Protein AF-A0A7V8JWF7-F1 (afdb_monomer)

Foldseek 3Di:
DVVLVVVVVVCVVVVHDQVWDKFAPVNCCVQQVQFFPVCGTDIDRPPDDDDDCVPVVVVVVVVCVVVPDDDDPQFDFPDWDDPQQWIWTWGQHPVGIDIDIDSADEQPVFLPSQVVCVVLVLHAPKDKFKWKKWKWDADPDRFPDWDADVVGAKTWDQDPSRMIIMIGDGWDDPDPFATARDPVGVVSRLVVCCNGRVVCVPIDGPDMGIGIGIAHPVQAAQFAADPRDPNYTYTYHNNPCCVVCVVVSVVQVVCCNPVVGDPDDCVVNHSCVRPPPPPPDDPDPDDDDDDD

Structure (mmCIF, N/CA/C/O backbone):
data_AF-A0A7V8JWF7-F1
#
_entry.id   AF-A0A7V8JWF7-F1
#
loop_
_atom_site.group_PDB
_atom_site.id
_atom_site.type_symbol
_atom_site.label_atom_id
_atom_site.label_alt_id
_atom_site.label_comp_id
_atom_site.label_asym_id
_atom_site.label_entity_id
_atom_site.label_seq_id
_atom_site.pdbx_PDB_ins_code
_atom_site.Cartn_x
_atom_site.Cartn_y
_atom_site.Cartn_z
_atom_site.occupancy
_atom_site.B_iso_or_equiv
_atom_site.auth_seq_id
_atom_site.auth_comp_id
_atom_site.auth_asym_id
_atom_site.auth_atom_id
_atom_site.pdbx_PDB_model_num
ATOM 1 N N . MET A 1 1 ? 22.102 -11.377 -9.674 1.00 86.31 1 MET A N 1
ATOM 2 C CA . MET A 1 1 ? 21.645 -12.779 -9.823 1.00 86.31 1 MET A CA 1
ATOM 3 C C . MET A 1 1 ? 21.599 -13.522 -8.496 1.00 86.31 1 MET A C 1
ATOM 5 O O . MET A 1 1 ? 20.510 -13.922 -8.123 1.00 86.31 1 MET A O 1
ATOM 9 N N . ALA A 1 2 ? 22.693 -13.614 -7.730 1.00 90.06 2 ALA A N 1
ATOM 10 C CA . ALA A 1 2 ? 22.713 -14.365 -6.463 1.00 90.06 2 ALA A CA 1
ATOM 11 C C . ALA A 1 2 ? 21.592 -14.007 -5.457 1.00 90.06 2 ALA A C 1
ATOM 13 O O . ALA A 1 2 ? 21.085 -14.884 -4.767 1.00 90.06 2 ALA A O 1
ATOM 14 N N . ALA A 1 3 ? 21.181 -12.736 -5.364 1.00 89.94 3 ALA A N 1
ATOM 15 C CA . ALA A 1 3 ? 20.055 -12.335 -4.513 1.00 89.94 3 ALA A CA 1
ATOM 16 C C . ALA A 1 3 ? 18.714 -12.946 -4.965 1.00 89.94 3 ALA A C 1
ATOM 18 O O . ALA A 1 3 ? 17.981 -13.486 -4.142 1.00 89.94 3 ALA A O 1
ATOM 19 N N . LEU A 1 4 ? 18.441 -12.939 -6.272 1.00 91.06 4 LEU A N 1
ATOM 20 C CA . LEU A 1 4 ? 17.237 -13.523 -6.870 1.00 91.06 4 LEU A CA 1
ATOM 21 C C . LEU A 1 4 ? 17.213 -15.052 -6.735 1.00 91.06 4 LEU A C 1
ATOM 23 O O . LEU A 1 4 ? 16.171 -15.635 -6.459 1.00 91.06 4 LEU A O 1
ATOM 27 N N . GLU A 1 5 ? 18.371 -15.701 -6.876 1.00 92.12 5 GLU A N 1
ATOM 28 C CA . GLU A 1 5 ? 18.524 -17.143 -6.644 1.00 92.12 5 GLU A CA 1
ATOM 29 C C . GLU A 1 5 ? 18.216 -17.520 -5.194 1.00 92.12 5 GLU A C 1
ATOM 31 O O . GLU A 1 5 ? 17.459 -18.460 -4.954 1.00 92.12 5 GLU A O 1
ATOM 36 N N . ARG A 1 6 ? 18.754 -16.757 -4.229 1.00 93.12 6 ARG A N 1
ATOM 37 C CA . ARG A 1 6 ? 18.452 -16.952 -2.805 1.00 93.12 6 ARG A CA 1
ATOM 38 C C . ARG A 1 6 ? 16.970 -16.762 -2.509 1.00 93.12 6 ARG A C 1
ATOM 40 O O . ARG A 1 6 ? 16.406 -17.582 -1.796 1.00 93.12 6 ARG A O 1
ATOM 47 N N . TYR A 1 7 ? 16.346 -15.729 -3.075 1.00 91.19 7 TYR A N 1
ATOM 48 C CA . TYR A 1 7 ? 14.914 -15.483 -2.903 1.00 91.19 7 TYR A CA 1
ATOM 49 C C . TYR A 1 7 ? 14.062 -16.634 -3.459 1.00 91.19 7 TYR A C 1
ATOM 51 O O . TYR A 1 7 ? 13.201 -17.167 -2.761 1.00 91.19 7 TYR A O 1
ATOM 59 N N . ARG A 1 8 ? 14.350 -17.093 -4.684 1.00 91.56 8 ARG A N 1
ATOM 60 C CA . ARG A 1 8 ? 13.660 -18.244 -5.283 1.00 91.56 8 ARG A CA 1
ATOM 61 C C . ARG A 1 8 ? 13.813 -19.508 -4.436 1.00 91.56 8 ARG A C 1
ATOM 63 O O . ARG A 1 8 ? 12.841 -20.236 -4.254 1.00 91.56 8 ARG A O 1
ATOM 70 N N . ALA A 1 9 ? 15.016 -19.767 -3.921 1.00 92.25 9 ALA A N 1
ATOM 71 C CA . ALA A 1 9 ? 15.259 -20.896 -3.032 1.00 92.25 9 ALA A CA 1
ATOM 72 C C . ALA A 1 9 ? 14.451 -20.768 -1.733 1.00 92.25 9 ALA A C 1
ATOM 74 O O . ALA A 1 9 ? 13.745 -21.705 -1.386 1.00 92.25 9 ALA A O 1
ATOM 75 N N . SER A 1 10 ? 14.460 -19.601 -1.076 1.00 93.06 10 SER A N 1
ATOM 76 C CA . SER A 1 10 ? 13.728 -19.407 0.182 1.00 93.06 10 SER A CA 1
ATOM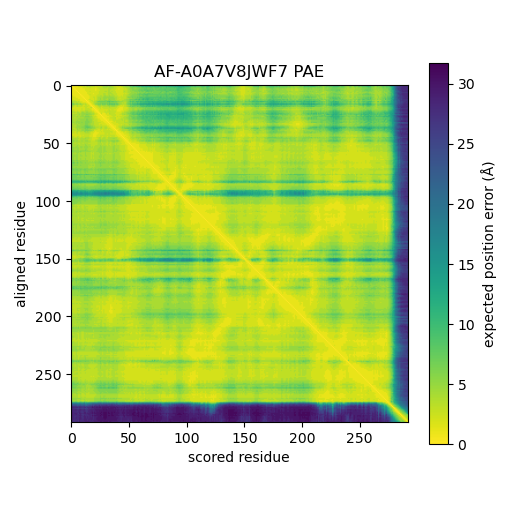 77 C C . SER A 1 10 ? 12.216 -19.565 0.029 1.00 93.06 10 SER A C 1
ATOM 79 O O . SER A 1 10 ? 11.578 -20.140 0.901 1.00 93.06 10 SER A O 1
ATOM 81 N N . VAL A 1 11 ? 11.644 -19.083 -1.080 1.00 90.56 11 VAL A N 1
ATOM 82 C CA . VAL A 1 11 ? 10.211 -19.232 -1.382 1.00 90.56 11 VAL A CA 1
ATOM 83 C C . VAL A 1 11 ? 9.848 -20.711 -1.540 1.00 90.56 11 VAL A C 1
ATOM 85 O O . VAL A 1 11 ? 8.912 -21.187 -0.900 1.00 90.56 11 VAL A O 1
ATOM 88 N N . ARG A 1 12 ? 10.637 -21.456 -2.325 1.00 89.50 12 ARG A N 1
ATOM 89 C CA . ARG A 1 12 ? 10.433 -22.894 -2.538 1.00 89.50 12 ARG A CA 1
ATOM 90 C C . ARG A 1 12 ? 10.617 -23.696 -1.249 1.00 89.50 12 ARG A C 1
ATOM 92 O O . ARG A 1 12 ? 9.830 -24.592 -0.972 1.00 89.50 12 ARG A O 1
ATOM 99 N N . ASP A 1 13 ? 11.650 -23.389 -0.471 1.00 92.62 13 ASP A N 1
ATOM 100 C CA . ASP A 1 13 ? 11.960 -24.098 0.773 1.00 92.62 13 ASP A CA 1
ATOM 101 C C . ASP A 1 13 ? 10.895 -23.825 1.855 1.00 92.62 13 ASP A C 1
ATOM 103 O O . ASP A 1 13 ? 10.640 -24.680 2.700 1.00 92.62 13 ASP A O 1
ATOM 107 N N . ALA A 1 14 ? 10.212 -22.677 1.783 1.00 88.75 14 ALA A N 1
ATOM 108 C CA . ALA A 1 14 ? 9.022 -22.369 2.576 1.00 88.75 14 ALA A CA 1
ATOM 109 C C . ALA A 1 14 ? 7.733 -23.047 2.056 1.00 88.75 14 ALA A C 1
ATOM 111 O O . ALA A 1 14 ? 6.668 -22.857 2.638 1.00 88.75 14 ALA A O 1
ATOM 112 N N . GLY A 1 15 ? 7.815 -23.845 0.986 1.00 90.12 15 GLY A N 1
ATOM 113 C CA . GLY A 1 15 ? 6.688 -24.591 0.422 1.00 90.12 15 GLY A CA 1
ATOM 114 C C . GLY A 1 15 ? 5.777 -23.780 -0.500 1.00 90.12 15 GLY A C 1
ATOM 115 O O . GLY A 1 15 ? 4.716 -24.273 -0.876 1.00 90.12 15 GLY A O 1
ATOM 116 N N . PHE A 1 16 ? 6.169 -22.562 -0.882 1.00 87.81 16 PHE A N 1
ATOM 117 C CA . PHE A 1 16 ? 5.413 -21.748 -1.830 1.00 87.81 16 PHE A CA 1
ATOM 118 C C . PHE A 1 16 ? 5.885 -22.015 -3.263 1.00 87.81 16 PHE A C 1
ATOM 120 O O . PHE A 1 16 ? 7.074 -21.902 -3.569 1.00 87.81 16 PHE A O 1
ATOM 127 N N . ASP A 1 17 ? 4.948 -22.323 -4.159 1.00 86.25 17 ASP A N 1
ATOM 128 C CA . ASP A 1 17 ? 5.205 -22.373 -5.599 1.00 86.25 17 ASP A CA 1
ATOM 129 C C . ASP A 1 17 ? 4.692 -21.089 -6.252 1.00 86.25 17 ASP A C 1
ATOM 131 O O . ASP A 1 17 ? 3.522 -20.968 -6.599 1.00 86.25 17 ASP A O 1
ATOM 135 N N . LEU A 1 18 ? 5.578 -20.098 -6.361 1.00 87.19 18 LEU A N 1
ATOM 136 C CA . LEU A 1 18 ? 5.287 -18.820 -7.018 1.00 87.19 18 LEU A CA 1
ATOM 137 C C . LEU A 1 18 ? 5.669 -18.828 -8.510 1.00 87.19 18 LEU A C 1
ATOM 139 O O . LEU A 1 18 ? 5.791 -17.763 -9.109 1.00 87.19 18 LEU A O 1
ATOM 143 N N . GLY A 1 19 ? 5.980 -19.993 -9.098 1.00 89.31 19 GLY A N 1
ATOM 144 C CA . GLY A 1 19 ? 6.334 -20.091 -10.519 1.00 89.31 19 GLY A CA 1
ATOM 145 C C . GLY A 1 19 ? 7.556 -19.259 -10.939 1.00 89.31 19 GLY A C 1
ATOM 146 O O . GLY A 1 19 ? 7.695 -18.920 -12.113 1.00 89.31 19 GLY A O 1
ATOM 147 N N . LEU A 1 20 ? 8.442 -18.902 -9.997 1.00 92.31 20 LEU A N 1
ATOM 148 C CA . LEU A 1 20 ? 9.552 -17.979 -10.252 1.00 92.31 20 LEU A CA 1
ATOM 149 C C . LEU A 1 20 ? 10.562 -18.570 -11.239 1.00 92.31 20 LEU A C 1
ATOM 151 O O . LEU A 1 20 ? 11.252 -19.557 -10.952 1.00 92.31 20 LEU A O 1
ATOM 155 N N . GLU A 1 21 ? 10.715 -17.900 -12.373 1.00 92.31 21 GLU A N 1
ATOM 156 C CA . GLU A 1 21 ? 11.684 -18.217 -13.406 1.00 92.31 21 GLU A CA 1
ATOM 157 C C . GLU A 1 21 ? 12.891 -17.275 -13.332 1.00 92.31 21 GLU A C 1
ATOM 159 O O . GLU A 1 21 ? 12.759 -16.055 -13.388 1.00 92.31 21 GLU A O 1
ATOM 164 N N . LEU A 1 22 ? 14.103 -17.831 -13.246 1.00 93.75 22 LEU A N 1
ATOM 165 C CA . LEU A 1 22 ? 15.318 -17.026 -13.368 1.00 93.75 22 LEU A CA 1
ATOM 166 C C . LEU A 1 22 ? 15.629 -16.788 -14.845 1.00 93.75 22 LEU A C 1
ATOM 168 O O . LEU A 1 22 ? 15.908 -17.723 -15.595 1.00 93.75 22 LEU A O 1
ATOM 172 N N . VAL A 1 23 ? 15.627 -15.520 -15.243 1.00 91.75 23 VAL A N 1
ATOM 173 C CA . VAL A 1 23 ? 15.859 -15.087 -16.619 1.00 91.75 23 VAL A CA 1
ATOM 174 C C . VAL A 1 23 ? 17.275 -14.534 -16.739 1.00 91.75 23 VAL A C 1
ATOM 176 O O . VAL A 1 23 ? 17.667 -13.597 -16.040 1.00 91.75 23 VAL A O 1
ATOM 179 N N . THR A 1 24 ? 18.072 -15.114 -17.634 1.00 90.06 24 THR A N 1
ATOM 180 C CA . THR A 1 24 ? 19.427 -14.625 -17.924 1.00 90.06 24 THR A CA 1
ATOM 181 C C . THR A 1 24 ? 19.375 -13.319 -18.715 1.00 90.06 24 THR A C 1
ATOM 183 O O . THR A 1 24 ? 18.414 -13.061 -19.435 1.00 90.06 24 THR A O 1
ATOM 186 N N . GLY A 1 25 ? 20.439 -12.513 -18.670 1.00 88.12 25 GLY A N 1
ATOM 187 C CA . GLY A 1 25 ? 20.514 -11.288 -19.473 1.00 88.12 25 GLY A CA 1
ATOM 188 C C . GLY A 1 25 ? 20.374 -11.518 -20.985 1.00 88.12 25 GLY A C 1
ATOM 189 O O . GLY A 1 25 ? 19.874 -10.647 -21.684 1.00 88.12 25 GLY A O 1
ATOM 190 N N . ALA A 1 26 ? 20.782 -12.683 -21.506 1.00 86.81 26 ALA A N 1
ATOM 191 C CA . ALA A 1 26 ? 20.598 -13.020 -22.920 1.00 86.81 26 ALA A CA 1
ATOM 192 C C . ALA A 1 26 ? 19.113 -13.175 -23.274 1.00 86.81 26 ALA A C 1
ATOM 194 O O . ALA A 1 26 ? 18.634 -12.503 -24.182 1.00 86.81 26 ALA A O 1
ATOM 195 N N . ARG A 1 27 ? 18.383 -13.981 -22.496 1.00 87.25 27 ARG A N 1
ATOM 196 C CA . ARG A 1 27 ? 16.942 -14.181 -22.675 1.00 87.25 27 ARG A CA 1
ATOM 197 C C . ARG A 1 27 ? 16.150 -12.901 -22.410 1.00 87.25 27 ARG A C 1
ATOM 199 O O . ARG A 1 27 ? 15.213 -12.583 -23.129 1.00 87.25 27 ARG A O 1
ATOM 206 N N . LEU A 1 28 ? 16.570 -12.120 -21.421 1.00 88.56 28 LEU A N 1
ATOM 207 C CA . LEU A 1 28 ? 15.976 -10.822 -21.122 1.00 88.56 28 LEU A CA 1
ATOM 208 C C . LEU A 1 28 ? 16.107 -9.848 -22.304 1.00 88.56 28 LEU A C 1
ATOM 210 O O . LEU A 1 28 ? 15.158 -9.139 -22.600 1.00 88.56 28 LEU A O 1
ATOM 214 N N . ARG A 1 29 ? 17.235 -9.840 -23.028 1.00 86.81 29 ARG A N 1
ATOM 215 C CA . ARG A 1 29 ? 17.396 -9.020 -24.245 1.00 86.81 29 ARG A CA 1
ATOM 216 C C . ARG A 1 29 ? 16.547 -9.499 -25.423 1.00 86.81 29 ARG A C 1
ATOM 218 O O . ARG A 1 29 ? 16.187 -8.681 -26.261 1.00 86.81 29 ARG A O 1
ATOM 225 N N . GLU A 1 30 ? 16.258 -10.795 -25.499 1.00 89.00 30 GLU A N 1
ATOM 226 C CA . GLU A 1 30 ? 15.396 -11.371 -26.535 1.00 89.00 30 GLU A CA 1
ATOM 227 C C . GLU A 1 30 ? 13.928 -10.979 -26.323 1.00 89.00 30 GLU A C 1
ATOM 229 O O . GLU A 1 30 ? 13.286 -10.488 -27.249 1.00 89.00 30 GLU A O 1
ATOM 234 N N . HIS A 1 31 ? 13.418 -11.126 -25.097 1.00 87.44 31 HIS A N 1
ATOM 235 C CA . HIS A 1 31 ? 12.023 -10.803 -24.771 1.00 87.44 31 HIS A CA 1
ATOM 236 C C . HIS A 1 31 ? 11.788 -9.311 -24.518 1.00 87.44 31 HIS A C 1
ATOM 238 O O . HIS A 1 31 ? 10.755 -8.771 -24.900 1.00 87.44 31 HIS A O 1
ATOM 244 N N . CYS A 1 32 ? 12.766 -8.627 -23.924 1.00 90.88 32 CYS A N 1
ATOM 245 C CA . CYS A 1 32 ? 12.684 -7.218 -23.558 1.00 90.88 32 CYS A CA 1
ATOM 246 C C . CYS A 1 32 ? 13.785 -6.407 -24.264 1.00 90.88 32 CYS A C 1
ATOM 248 O O . CYS A 1 32 ? 14.646 -5.823 -23.597 1.00 90.88 32 CYS A O 1
ATOM 250 N N . PRO A 1 33 ? 13.776 -6.309 -25.611 1.00 90.56 33 PRO A N 1
ATOM 251 C CA . PRO A 1 33 ? 14.807 -5.587 -26.373 1.00 90.56 33 PRO A CA 1
ATOM 252 C C . PRO A 1 33 ? 14.821 -4.073 -26.099 1.00 90.56 33 PRO A C 1
ATOM 254 O O . PRO A 1 33 ? 15.674 -3.338 -26.590 1.00 90.56 33 PRO A O 1
ATOM 257 N N . TRP A 1 34 ? 13.838 -3.587 -25.345 1.00 91.25 34 TRP A N 1
ATOM 258 C CA . TRP A 1 34 ? 13.694 -2.213 -24.887 1.00 91.25 34 TRP A CA 1
ATOM 259 C C . TRP A 1 34 ? 14.454 -1.918 -23.581 1.00 91.25 34 TRP A C 1
ATOM 261 O O . TRP A 1 34 ? 14.589 -0.744 -23.232 1.00 91.25 34 TRP A O 1
ATOM 271 N N . LEU A 1 35 ? 14.968 -2.938 -22.880 1.00 92.75 35 LEU A N 1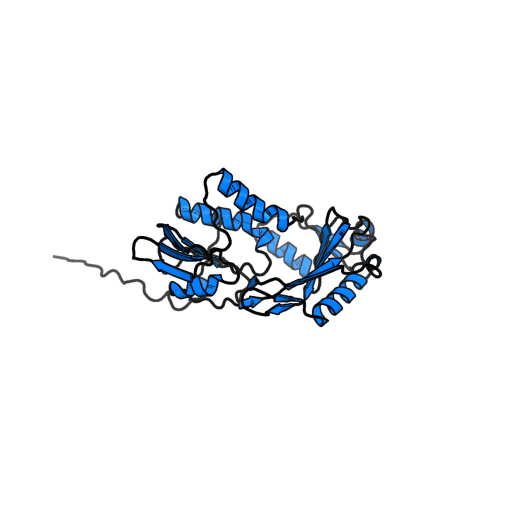
ATOM 272 C CA . LEU A 1 35 ? 15.812 -2.760 -21.698 1.00 92.75 35 LEU A CA 1
ATOM 273 C C . LEU A 1 35 ? 17.226 -2.304 -22.070 1.00 92.75 35 LEU A C 1
ATOM 275 O O . LEU A 1 35 ? 17.824 -2.758 -23.047 1.00 92.75 35 LEU A O 1
ATOM 279 N N . GLY A 1 36 ? 17.781 -1.418 -21.248 1.00 90.12 36 GLY A N 1
ATOM 280 C CA . GLY A 1 36 ? 19.167 -0.978 -21.338 1.00 90.12 36 GLY A CA 1
ATOM 281 C C . GLY A 1 36 ? 20.162 -2.056 -20.904 1.00 90.12 36 GLY A C 1
ATOM 282 O O . GLY A 1 36 ? 19.826 -3.034 -20.236 1.00 90.12 36 GLY A O 1
ATOM 283 N N . SER A 1 37 ? 21.439 -1.847 -21.234 1.00 86.44 37 SER A N 1
ATOM 284 C CA . SER A 1 37 ? 22.529 -2.794 -20.943 1.00 86.44 37 SER A CA 1
ATOM 285 C C . SER A 1 37 ? 22.789 -3.025 -19.449 1.00 86.44 37 SER A C 1
ATOM 287 O O . SER A 1 37 ? 23.441 -4.005 -19.092 1.00 86.44 37 SER A O 1
ATOM 289 N N . ARG A 1 38 ? 22.265 -2.159 -18.569 1.00 84.88 38 ARG A N 1
ATOM 290 C CA . ARG A 1 38 ? 22.339 -2.333 -17.110 1.00 84.88 38 ARG A CA 1
ATOM 291 C C . ARG A 1 38 ? 21.483 -3.493 -16.597 1.00 84.88 38 ARG A C 1
ATOM 293 O O . ARG A 1 38 ? 21.720 -3.957 -15.484 1.00 84.88 38 ARG A O 1
ATOM 300 N N . ALA A 1 39 ? 20.511 -3.974 -17.372 1.00 88.38 39 ALA A N 1
ATOM 301 C CA . ALA A 1 39 ? 19.703 -5.123 -16.989 1.00 88.38 39 ALA A CA 1
ATOM 302 C C . ALA A 1 39 ? 20.478 -6.433 -17.234 1.00 88.38 39 ALA A C 1
ATOM 304 O O . ALA A 1 39 ? 20.640 -6.896 -18.364 1.00 88.38 39 ALA A O 1
ATOM 305 N N . LEU A 1 40 ? 20.994 -7.029 -16.155 1.00 89.44 40 LEU A N 1
ATOM 306 C CA . LEU A 1 40 ? 21.879 -8.204 -16.217 1.00 89.44 40 LEU A CA 1
ATOM 307 C C . LEU A 1 40 ? 21.129 -9.548 -16.251 1.00 89.44 40 LEU A C 1
ATOM 309 O O . LEU A 1 40 ? 21.698 -10.571 -16.634 1.00 89.44 40 LEU A O 1
ATOM 313 N N . GLY A 1 41 ? 19.867 -9.548 -15.833 1.00 92.00 41 GLY A N 1
ATOM 314 C CA . GLY A 1 41 ? 19.000 -10.712 -15.663 1.00 92.00 41 GLY A CA 1
ATOM 315 C C . GLY A 1 41 ? 17.859 -10.368 -14.705 1.00 92.00 41 GLY A C 1
ATOM 316 O O . GLY A 1 41 ? 17.787 -9.238 -14.219 1.00 92.00 41 GLY A O 1
ATOM 317 N N . GLY A 1 42 ? 16.974 -11.321 -14.430 1.00 92.88 42 GLY A N 1
ATOM 318 C CA . GLY A 1 42 ? 15.792 -11.078 -13.607 1.00 92.88 42 GLY A CA 1
ATOM 319 C C . GLY A 1 42 ? 15.181 -12.343 -13.018 1.00 92.88 42 GLY A C 1
ATOM 320 O O . GLY A 1 42 ? 15.609 -13.458 -13.312 1.00 92.88 42 GLY A O 1
ATOM 321 N N . SER A 1 43 ? 14.183 -12.138 -12.165 1.00 93.50 43 SER A N 1
ATOM 322 C CA . SER A 1 43 ? 13.247 -13.164 -11.714 1.00 93.50 43 SER A CA 1
ATOM 323 C C . SER A 1 43 ? 11.891 -12.793 -12.293 1.00 93.50 43 SER A C 1
ATOM 325 O O . SER A 1 43 ? 11.451 -11.662 -12.105 1.00 93.50 43 SER A O 1
ATOM 327 N N . LEU A 1 44 ? 11.268 -13.715 -13.013 1.00 92.75 44 LEU A N 1
ATOM 328 C CA . LEU A 1 44 ? 9.986 -13.527 -13.672 1.00 92.75 44 LEU A CA 1
ATOM 329 C C . LEU A 1 44 ? 8.944 -14.410 -12.991 1.00 92.75 44 LEU A C 1
ATOM 331 O O . LEU A 1 44 ? 9.126 -15.620 -12.892 1.00 92.75 44 LEU A O 1
ATOM 335 N N . CYS A 1 45 ? 7.853 -13.798 -12.551 1.00 92.69 45 CYS A N 1
ATOM 336 C CA . CYS A 1 45 ? 6.605 -14.480 -12.247 1.00 92.69 45 CYS A CA 1
ATOM 337 C C . CYS A 1 45 ? 5.641 -14.130 -13.381 1.00 92.69 45 CYS A C 1
ATOM 339 O O . CYS A 1 45 ? 5.319 -12.960 -13.569 1.00 92.69 45 CYS A O 1
ATOM 341 N N . ILE A 1 46 ? 5.233 -15.109 -14.188 1.00 89.62 46 ILE A N 1
ATOM 342 C CA . ILE A 1 46 ? 4.387 -14.831 -15.362 1.00 89.62 46 ILE A CA 1
ATOM 343 C C . ILE A 1 46 ? 2.955 -14.442 -14.974 1.00 89.62 46 ILE A C 1
ATOM 345 O O . ILE A 1 46 ? 2.259 -13.788 -15.746 1.00 89.62 46 ILE A O 1
ATOM 349 N N . GLU A 1 47 ? 2.530 -14.844 -13.778 1.00 89.75 47 GLU A N 1
ATOM 350 C CA . GLU A 1 47 ? 1.213 -14.541 -13.219 1.00 89.75 47 GLU A CA 1
ATOM 351 C C . GLU A 1 47 ? 1.165 -13.163 -12.546 1.00 89.75 47 GLU A C 1
ATOM 353 O O . GLU A 1 47 ? 0.078 -12.665 -12.242 1.00 89.75 47 GLU A O 1
ATOM 358 N N . ASP A 1 48 ? 2.323 -12.517 -12.346 1.00 90.75 48 ASP A N 1
ATOM 359 C CA . ASP A 1 48 ? 2.363 -11.144 -11.859 1.00 90.75 48 ASP A CA 1
ATOM 360 C C . ASP A 1 48 ? 1.672 -10.205 -12.846 1.00 90.75 48 ASP A C 1
ATOM 362 O O . ASP A 1 48 ? 1.634 -10.399 -14.064 1.00 90.75 48 ASP A O 1
ATOM 366 N N . GLY A 1 49 ? 1.151 -9.111 -12.306 1.00 90.19 49 GLY A N 1
ATOM 367 C CA . GLY A 1 49 ? 0.404 -8.170 -13.108 1.00 90.19 49 GLY A CA 1
ATOM 368 C C . GLY A 1 49 ? 0.423 -6.763 -12.559 1.00 90.19 49 GLY A C 1
ATOM 369 O O . GLY A 1 49 ? 1.262 -6.343 -11.763 1.00 90.19 49 GLY A O 1
ATOM 370 N N . GLN A 1 50 ? -0.536 -5.997 -13.046 1.00 92.38 50 GLN A N 1
ATOM 371 C CA . GLN A 1 50 ? -0.771 -4.637 -12.617 1.00 92.38 50 GLN A CA 1
ATOM 372 C C . GLN A 1 50 ? -2.264 -4.368 -12.634 1.00 92.38 50 GLN A C 1
ATOM 374 O O . GLN A 1 50 ? -2.989 -4.826 -13.514 1.00 92.38 50 GLN A O 1
ATOM 379 N N . ALA A 1 51 ? -2.712 -3.552 -11.691 1.00 93.12 51 ALA A N 1
ATOM 380 C CA . ALA A 1 51 ? -4.067 -3.042 -11.687 1.00 93.12 51 ALA A CA 1
ATOM 381 C C . ALA A 1 51 ? -4.061 -1.531 -11.457 1.00 93.12 51 ALA A C 1
ATOM 383 O O . ALA A 1 51 ? -3.098 -0.946 -10.949 1.00 93.12 51 ALA A O 1
ATOM 384 N N . ASN A 1 52 ? -5.136 -0.873 -11.887 1.00 93.06 52 ASN A N 1
ATOM 385 C CA . ASN A 1 52 ? -5.286 0.560 -11.701 1.00 93.06 52 ASN A CA 1
ATOM 386 C C . ASN A 1 52 ? -5.971 0.831 -10.351 1.00 93.06 52 ASN A C 1
ATOM 388 O O . ASN A 1 52 ? -7.178 0.596 -10.249 1.00 93.06 52 ASN A O 1
ATOM 392 N N . PRO A 1 53 ? -5.268 1.375 -9.337 1.00 92.00 53 PRO A N 1
ATOM 393 C CA . PRO A 1 53 ? -5.869 1.636 -8.028 1.00 92.00 53 PRO A CA 1
ATOM 394 C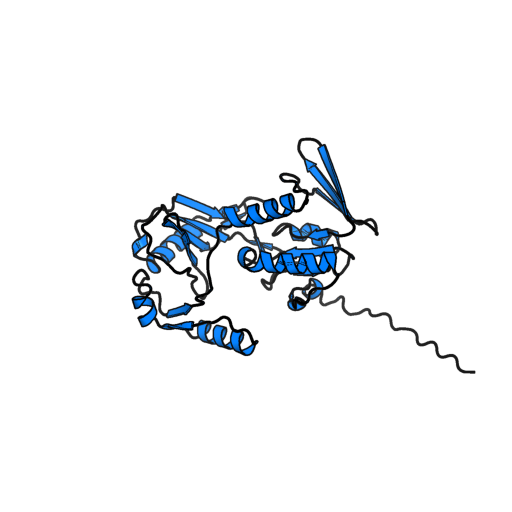 C . PRO A 1 53 ? -7.030 2.634 -8.101 1.00 92.00 53 PRO A C 1
ATOM 396 O O . PRO A 1 53 ? -7.963 2.555 -7.311 1.00 92.00 53 PRO A O 1
ATOM 399 N N . ARG A 1 54 ? -7.044 3.522 -9.105 1.00 91.19 54 ARG A N 1
ATOM 400 C CA . ARG A 1 54 ? -8.159 4.459 -9.322 1.00 91.19 54 ARG A CA 1
ATOM 401 C C . ARG A 1 54 ? -9.445 3.776 -9.788 1.00 91.19 54 ARG A C 1
ATOM 403 O O . ARG A 1 54 ? -10.488 4.415 -9.757 1.00 91.19 54 ARG A O 1
ATOM 410 N N . LEU A 1 55 ? -9.362 2.532 -10.258 1.00 94.31 55 LEU A N 1
ATOM 411 C CA . LEU A 1 55 ? -10.515 1.720 -10.650 1.00 94.31 55 LEU A CA 1
ATOM 412 C C . LEU A 1 55 ? -10.830 0.678 -9.576 1.00 94.31 55 LEU A C 1
ATOM 414 O O . LEU A 1 55 ? -11.975 0.571 -9.154 1.00 94.31 55 LEU A O 1
ATOM 418 N N . VAL A 1 56 ? -9.812 -0.048 -9.103 1.00 95.38 56 VAL A N 1
ATOM 419 C CA . VAL A 1 56 ? -9.985 -1.158 -8.154 1.00 95.38 56 VAL A CA 1
ATOM 420 C C . VAL A 1 56 ? -10.494 -0.677 -6.796 1.00 95.38 56 VAL A C 1
ATOM 422 O O . VAL A 1 56 ? -11.480 -1.209 -6.298 1.00 95.38 56 VAL A O 1
ATOM 425 N N . SER A 1 57 ? -9.873 0.344 -6.199 1.00 93.25 57 SER A N 1
ATOM 426 C CA . SER A 1 57 ? -10.253 0.807 -4.858 1.00 93.25 57 SER A CA 1
ATOM 427 C C . SER A 1 57 ? -11.717 1.269 -4.764 1.00 93.25 57 SER A C 1
ATOM 429 O O . SER A 1 57 ? -12.425 0.779 -3.884 1.00 93.25 57 SER A O 1
ATOM 431 N N . PRO A 1 58 ? -12.236 2.142 -5.656 1.00 95.56 58 PRO A N 1
ATOM 432 C CA . PRO A 1 58 ? -13.654 2.495 -5.613 1.00 95.56 58 PRO A CA 1
ATOM 433 C C . PRO A 1 58 ? -14.579 1.331 -5.999 1.00 95.56 58 PRO A C 1
ATOM 435 O O . PRO A 1 58 ? -15.716 1.308 -5.534 1.00 95.56 58 PRO A O 1
ATOM 438 N N . ALA A 1 59 ? -14.126 0.351 -6.793 1.00 97.19 59 ALA A N 1
ATOM 439 C CA . ALA A 1 59 ? -14.945 -0.814 -7.134 1.00 97.19 59 ALA A CA 1
ATOM 440 C C . ALA A 1 59 ? -15.323 -1.645 -5.897 1.00 97.19 59 ALA A C 1
ATOM 442 O O . ALA A 1 59 ? -16.477 -2.054 -5.788 1.00 97.19 59 ALA A O 1
ATOM 443 N N . PHE A 1 60 ? -14.414 -1.816 -4.929 1.00 96.56 60 PHE A N 1
ATOM 444 C CA . PHE A 1 60 ? -14.739 -2.468 -3.652 1.00 96.56 60 PHE A CA 1
ATOM 445 C C . PHE A 1 60 ? -15.816 -1.708 -2.868 1.00 96.56 60 PHE A C 1
ATOM 447 O O . PHE A 1 60 ? -16.780 -2.311 -2.403 1.00 96.56 60 PHE A O 1
ATOM 454 N N . ALA A 1 61 ? -15.703 -0.380 -2.767 1.00 96.25 61 ALA A N 1
ATOM 455 C CA . ALA A 1 61 ? -16.708 0.437 -2.085 1.00 96.25 61 ALA A CA 1
ATOM 456 C C . ALA A 1 61 ? -18.077 0.379 -2.788 1.00 96.25 61 ALA A C 1
ATOM 458 O O . ALA A 1 61 ? -19.115 0.316 -2.130 1.00 96.25 61 ALA A O 1
ATOM 459 N N . LEU A 1 62 ? -18.094 0.371 -4.125 1.00 97.69 62 LEU A N 1
ATOM 460 C CA . LEU A 1 62 ? -19.317 0.220 -4.915 1.00 97.69 62 LEU A CA 1
ATOM 461 C C . LEU A 1 62 ? -19.958 -1.157 -4.713 1.00 97.69 62 LEU A C 1
ATOM 463 O O . LEU A 1 62 ? -21.163 -1.224 -4.474 1.00 97.69 62 LEU A O 1
ATOM 467 N N . ALA A 1 63 ? -19.167 -2.231 -4.754 1.00 98.06 63 ALA A N 1
ATOM 468 C CA . ALA A 1 63 ? -19.643 -3.589 -4.503 1.00 98.06 63 ALA A CA 1
ATOM 469 C C . ALA A 1 63 ? -20.214 -3.730 -3.081 1.00 98.06 63 ALA A C 1
ATOM 471 O O . ALA A 1 63 ? -21.308 -4.262 -2.908 1.00 98.06 63 ALA A O 1
ATOM 472 N N . ALA A 1 64 ? -19.541 -3.162 -2.075 1.00 97.62 64 ALA A N 1
ATOM 473 C CA . ALA A 1 64 ? -20.036 -3.142 -0.700 1.00 97.62 64 ALA A CA 1
ATOM 474 C C . ALA A 1 64 ? -21.391 -2.420 -0.590 1.00 97.62 64 ALA A C 1
ATOM 476 O O . ALA A 1 64 ? -22.314 -2.931 0.040 1.00 97.62 64 ALA A O 1
ATOM 477 N N . ARG A 1 65 ? -21.557 -1.266 -1.256 1.00 98.25 65 ARG A N 1
ATOM 478 C CA . ARG A 1 65 ? -22.845 -0.544 -1.296 1.00 98.25 65 ARG A CA 1
ATOM 479 C C . ARG A 1 65 ? -23.947 -1.351 -1.970 1.00 98.25 65 ARG A C 1
ATOM 481 O O . ARG A 1 65 ? -25.075 -1.348 -1.488 1.00 98.25 65 ARG A O 1
ATOM 488 N N . GLN A 1 66 ? -23.636 -2.041 -3.067 1.00 98.44 66 GLN A N 1
ATOM 489 C CA . GLN A 1 66 ? -24.586 -2.926 -3.749 1.00 98.44 66 GLN A CA 1
ATOM 490 C C . GLN A 1 66 ? -25.014 -4.101 -2.861 1.00 98.44 66 GLN A C 1
ATOM 492 O O . GLN A 1 66 ? -26.166 -4.520 -2.928 1.00 98.44 66 GLN A O 1
ATOM 497 N N . ALA A 1 67 ? -24.122 -4.573 -1.990 1.00 98.25 67 ALA A N 1
ATOM 498 C CA . ALA A 1 67 ? -24.415 -5.575 -0.969 1.00 98.25 67 ALA A CA 1
ATOM 499 C C . ALA A 1 67 ? -25.125 -5.009 0.283 1.00 98.25 67 ALA A C 1
ATOM 501 O O . ALA A 1 67 ? -25.406 -5.757 1.215 1.00 98.25 67 ALA A O 1
ATOM 502 N N . GLY A 1 68 ? -25.435 -3.706 0.320 1.00 98.31 68 GLY A N 1
ATOM 503 C CA . GLY A 1 68 ? -26.184 -3.061 1.405 1.00 98.31 68 GLY A CA 1
ATOM 504 C C . GLY A 1 68 ? -25.339 -2.322 2.446 1.00 98.31 68 GLY A C 1
ATOM 505 O O . GLY A 1 68 ? -25.900 -1.762 3.387 1.00 98.31 68 GLY A O 1
ATOM 506 N N . ALA A 1 69 ? -24.012 -2.265 2.293 1.00 98.12 69 ALA A N 1
ATOM 507 C CA . ALA A 1 69 ? -23.162 -1.493 3.194 1.00 98.12 69 ALA A CA 1
ATOM 508 C C . ALA A 1 69 ? -23.380 0.021 3.022 1.00 98.12 69 ALA A C 1
ATOM 510 O O . ALA A 1 69 ? -23.553 0.536 1.913 1.00 98.12 69 ALA A O 1
ATOM 511 N N . GLN A 1 70 ? -23.304 0.763 4.125 1.00 97.62 70 GLN A N 1
ATOM 512 C CA . GLN A 1 70 ? -23.293 2.223 4.099 1.00 97.62 70 GLN A CA 1
ATOM 513 C C . GLN A 1 70 ? -21.847 2.723 4.020 1.00 97.62 70 GLN A C 1
ATOM 515 O O . GLN A 1 70 ? -21.011 2.347 4.836 1.00 97.62 70 GLN A O 1
ATOM 520 N N . VAL A 1 71 ? -21.549 3.579 3.039 1.00 96.56 71 VAL A N 1
ATOM 521 C CA . VAL A 1 71 ? -20.212 4.162 2.844 1.00 96.56 71 VAL A CA 1
ATOM 522 C C . VAL A 1 71 ? -20.306 5.677 2.979 1.00 96.56 71 VAL A C 1
ATOM 524 O O . VAL A 1 71 ? -20.977 6.331 2.177 1.00 96.56 71 VAL A O 1
ATOM 527 N N . PHE A 1 72 ? -19.614 6.220 3.980 1.00 95.31 72 PHE A N 1
ATOM 528 C CA . PHE A 1 72 ? -19.602 7.644 4.308 1.00 95.31 72 PHE A CA 1
ATOM 529 C C . PHE A 1 72 ? -18.228 8.252 3.996 1.00 95.31 72 PHE A C 1
ATOM 531 O O . PHE A 1 72 ? -17.262 8.065 4.730 1.00 95.31 72 PHE A O 1
ATOM 538 N N . GLU A 1 73 ? -18.126 8.991 2.892 1.00 94.12 73 GLU A N 1
ATOM 539 C CA . GLU A 1 73 ? -16.912 9.737 2.526 1.00 94.12 73 GLU A CA 1
ATOM 540 C C . GLU A 1 73 ? -16.917 11.136 3.153 1.00 94.12 73 GLU A C 1
ATOM 542 O O . GLU A 1 73 ? -17.983 11.682 3.429 1.00 94.12 73 GLU A O 1
ATOM 547 N N . ARG A 1 74 ? -15.743 11.761 3.331 1.00 92.81 74 ARG A N 1
ATOM 548 C CA . ARG A 1 74 ? -15.596 13.073 4.010 1.00 92.81 74 ARG A CA 1
ATOM 549 C C . ARG A 1 74 ? -16.086 13.073 5.470 1.00 92.81 74 ARG A C 1
ATOM 551 O O . ARG A 1 74 ? -16.491 14.110 5.983 1.00 92.81 74 ARG A O 1
ATOM 558 N N . HIS A 1 75 ? -16.033 11.916 6.125 1.00 95.00 75 HIS A N 1
ATOM 559 C CA . HIS A 1 75 ? -16.371 11.729 7.536 1.00 95.00 75 HIS A CA 1
ATOM 560 C C . HIS A 1 75 ? -15.109 11.303 8.283 1.00 95.00 75 HIS A C 1
ATOM 562 O O . HIS A 1 75 ? -14.863 10.115 8.483 1.00 95.00 75 HIS A O 1
ATOM 568 N N . ARG A 1 76 ? -14.263 12.274 8.641 1.00 93.88 76 ARG A N 1
ATOM 569 C CA . ARG A 1 76 ? -13.095 11.979 9.473 1.00 93.88 76 ARG A CA 1
ATOM 570 C C . ARG A 1 76 ? -13.592 11.558 10.852 1.00 93.88 76 ARG A C 1
ATOM 572 O O . ARG A 1 76 ? -14.369 12.280 11.462 1.00 93.88 76 ARG A O 1
ATOM 579 N N . VAL A 1 77 ? -13.153 10.397 11.322 1.00 95.62 77 VAL A N 1
ATOM 580 C CA . VAL A 1 77 ? -13.427 9.950 12.689 1.00 95.62 77 VAL A CA 1
ATOM 581 C C . VAL A 1 77 ? -12.572 10.791 13.634 1.00 95.62 77 VAL A C 1
ATOM 583 O O . VAL A 1 77 ? -11.345 10.722 13.574 1.00 95.62 77 VAL A O 1
ATOM 586 N N . ASP A 1 78 ? -13.221 11.607 14.459 1.00 94.00 78 ASP A N 1
ATOM 587 C CA . ASP A 1 78 ? -12.560 12.490 15.425 1.00 94.00 78 ASP A CA 1
ATOM 588 C C . ASP A 1 78 ? -12.503 11.849 16.821 1.00 94.00 78 ASP A C 1
ATOM 590 O O . ASP A 1 78 ? -11.566 12.095 17.578 1.00 94.00 78 ASP A O 1
ATOM 594 N N . GLU A 1 79 ? -13.481 10.998 17.155 1.00 96.06 79 GLU A N 1
ATOM 595 C CA . GLU A 1 79 ? -13.536 10.284 18.432 1.00 96.06 79 GLU A CA 1
ATOM 596 C C . GLU A 1 79 ? -13.803 8.796 18.213 1.00 96.06 79 GLU A C 1
ATOM 598 O O . GLU A 1 79 ? -14.668 8.397 17.425 1.00 96.06 79 GLU A O 1
ATOM 603 N N . VAL A 1 80 ? -13.077 7.983 18.973 1.00 97.12 80 VAL A N 1
ATOM 604 C CA . VAL A 1 80 ? -13.259 6.540 19.094 1.00 97.12 80 VAL A CA 1
ATOM 605 C C . VAL A 1 80 ? -13.370 6.236 20.583 1.00 97.12 80 VAL A C 1
ATOM 607 O O . VAL A 1 80 ? -12.678 6.862 21.378 1.00 97.12 80 VAL A O 1
ATOM 610 N N . ALA A 1 81 ? -14.264 5.329 20.962 1.00 96.88 81 ALA A N 1
ATOM 611 C CA . ALA A 1 81 ? -14.404 4.839 22.329 1.00 96.88 81 ALA A CA 1
ATOM 612 C C . ALA A 1 81 ? -14.991 3.421 22.331 1.00 96.88 81 ALA A C 1
ATOM 614 O O . ALA A 1 81 ? -15.593 2.988 21.346 1.00 96.88 81 ALA A O 1
ATOM 615 N N . HIS A 1 82 ? -14.868 2.724 23.458 1.00 97.38 82 HIS A N 1
ATOM 616 C CA . HIS A 1 82 ? -15.539 1.453 23.720 1.00 97.38 82 HIS A CA 1
ATOM 617 C C . HIS A 1 82 ? -16.109 1.470 25.142 1.00 97.38 82 HIS A C 1
ATOM 619 O O . HIS A 1 82 ? -15.389 1.782 26.088 1.00 97.38 82 HIS A O 1
ATOM 625 N N . ASP A 1 83 ? -17.400 1.170 25.302 1.00 93.94 83 ASP A N 1
ATOM 626 C CA . ASP A 1 83 ? -18.097 1.245 26.601 1.00 93.94 83 ASP A CA 1
ATOM 627 C C . ASP A 1 83 ? -18.094 -0.078 27.390 1.00 93.94 83 ASP A C 1
ATOM 629 O O . ASP A 1 83 ? -18.762 -0.207 28.415 1.00 93.94 83 ASP A O 1
ATOM 633 N N . GLY A 1 84 ? -17.330 -1.062 26.913 1.00 91.44 84 GLY A N 1
ATOM 634 C CA . GLY A 1 84 ? -17.295 -2.425 27.444 1.00 91.44 84 GLY A CA 1
ATOM 635 C C . GLY A 1 84 ? -18.204 -3.390 26.685 1.00 91.44 84 GLY A C 1
ATOM 636 O O . GLY A 1 84 ? -18.011 -4.595 26.801 1.00 91.44 84 GLY A O 1
ATOM 637 N N . THR A 1 85 ? -19.142 -2.879 25.880 1.00 93.44 85 THR A N 1
ATOM 638 C CA . THR A 1 85 ? -20.020 -3.695 25.027 1.00 93.44 85 THR A CA 1
ATOM 639 C C . THR A 1 85 ? -19.937 -3.293 23.557 1.00 93.44 85 THR A C 1
ATOM 641 O O . THR A 1 85 ? -19.896 -4.159 22.687 1.00 93.44 85 THR A O 1
ATOM 644 N N . LEU A 1 86 ? -19.956 -1.991 23.265 1.00 97.81 86 LEU A N 1
ATOM 645 C CA . LEU A 1 86 ? -19.989 -1.455 21.909 1.00 97.81 86 LEU A CA 1
ATOM 646 C C . LEU A 1 86 ? -18.882 -0.426 21.697 1.00 97.81 86 LEU A C 1
ATOM 648 O O . LEU A 1 86 ? -18.577 0.404 22.558 1.00 97.81 86 LEU A O 1
ATOM 652 N N . PHE A 1 87 ? -18.351 -0.418 20.480 1.00 98.50 87 PHE A N 1
ATOM 653 C CA . PHE A 1 87 ? -17.593 0.700 19.950 1.00 98.50 87 PHE A CA 1
ATOM 654 C C . PHE A 1 87 ? -18.527 1.867 19.657 1.00 98.50 87 PHE A C 1
ATOM 656 O O . PHE A 1 87 ? -19.647 1.683 19.172 1.00 98.50 87 PHE A O 1
ATOM 663 N N . ARG A 1 88 ? -18.032 3.078 19.895 1.00 98.06 88 ARG A N 1
ATOM 664 C CA . ARG A 1 88 ? -18.662 4.333 19.497 1.00 98.06 88 ARG A CA 1
ATOM 665 C C . ARG A 1 88 ? -17.667 5.147 18.688 1.00 98.06 88 ARG A C 1
ATOM 667 O O . ARG A 1 88 ? -16.591 5.473 19.180 1.00 98.06 88 ARG A O 1
ATOM 674 N N . LEU A 1 89 ? -18.052 5.490 17.466 1.00 97.56 89 LEU A N 1
ATOM 675 C CA . LEU A 1 89 ? -17.301 6.379 16.589 1.00 97.56 89 LEU A CA 1
ATOM 676 C C . LEU A 1 89 ? -18.086 7.668 16.401 1.00 97.56 89 LEU A C 1
ATOM 678 O O . LEU A 1 89 ? -19.300 7.618 16.183 1.00 97.56 89 LEU A O 1
ATOM 682 N N . ARG A 1 90 ? -17.399 8.809 16.435 1.00 97.19 90 ARG A N 1
ATOM 683 C CA . ARG A 1 90 ? -17.971 10.090 16.015 1.00 97.19 90 ARG A CA 1
ATOM 684 C C . ARG A 1 90 ? -17.137 10.709 14.917 1.00 97.19 90 ARG A C 1
ATOM 686 O O . ARG A 1 90 ? -15.915 10.791 15.022 1.00 97.19 90 ARG A O 1
ATOM 693 N N . ALA A 1 91 ? -17.828 11.160 13.883 1.00 96.25 91 ALA A N 1
ATOM 694 C CA . ALA A 1 91 ? -17.245 11.909 12.789 1.00 96.25 91 ALA A CA 1
ATOM 695 C C . ALA A 1 91 ? -17.978 13.239 12.640 1.00 96.25 91 ALA A C 1
ATOM 697 O O . ALA A 1 91 ? -19.185 13.262 12.378 1.00 96.25 91 ALA A O 1
ATOM 698 N N . THR A 1 92 ? -17.254 14.342 12.807 1.00 92.75 92 THR A N 1
ATOM 699 C CA . THR A 1 92 ? -17.786 15.685 12.581 1.00 92.75 92 THR A CA 1
ATOM 700 C C . THR A 1 92 ? -17.605 16.045 11.114 1.00 92.75 92 THR A C 1
ATOM 702 O O . THR A 1 92 ? -16.509 15.972 10.560 1.00 92.75 92 THR A O 1
ATOM 705 N N . HIS A 1 93 ? -18.691 16.446 10.467 1.00 88.12 93 HIS A N 1
ATOM 706 C CA . HIS A 1 93 ? -18.698 16.874 9.074 1.00 88.12 93 HIS A CA 1
ATOM 707 C C . HIS A 1 93 ? -19.476 18.188 8.930 1.00 88.12 93 HIS A C 1
ATOM 709 O O . HIS A 1 93 ? -20.063 18.698 9.880 1.00 88.12 93 HIS A O 1
ATOM 715 N N . ALA A 1 94 ? -19.473 18.768 7.728 1.00 86.44 94 ALA A N 1
ATOM 716 C CA . ALA A 1 94 ? -20.026 20.106 7.486 1.00 86.44 94 ALA A CA 1
ATOM 717 C C . ALA A 1 94 ? -21.521 20.260 7.841 1.00 86.44 94 ALA A C 1
ATOM 719 O O . ALA A 1 94 ? -21.984 21.373 8.064 1.00 86.44 94 ALA A O 1
ATOM 720 N N . GLU A 1 95 ? -22.268 19.157 7.887 1.00 87.00 95 GLU A N 1
ATOM 721 C CA . GLU A 1 95 ? -23.726 19.130 8.070 1.00 87.00 95 GLU A CA 1
ATOM 722 C C . GLU A 1 95 ? -24.143 18.616 9.460 1.00 87.00 95 GLU A C 1
ATOM 724 O O . GLU A 1 95 ? -25.333 18.565 9.762 1.00 87.00 95 GLU A O 1
ATOM 729 N N . GLY A 1 96 ? -23.186 18.238 10.314 1.00 91.56 96 GLY A N 1
ATOM 730 C CA . GLY A 1 96 ? -23.464 17.719 11.649 1.00 91.56 96 GLY A CA 1
ATOM 731 C C . GLY A 1 96 ? -22.436 16.698 12.125 1.00 91.56 96 GLY A C 1
ATOM 732 O O . GLY A 1 96 ? -21.295 16.658 11.667 1.00 91.56 96 GLY A O 1
ATOM 733 N N . THR A 1 97 ? -22.857 15.869 13.074 1.00 95.31 97 THR A N 1
ATOM 734 C CA . THR A 1 97 ? -22.042 14.784 13.620 1.00 95.31 97 THR A CA 1
ATOM 735 C C . THR A 1 97 ? -22.737 13.461 13.352 1.00 95.31 97 THR A C 1
ATOM 737 O O . THR A 1 97 ? -23.885 13.265 13.755 1.00 95.31 97 THR A O 1
ATOM 740 N N . LEU A 1 98 ? -22.019 12.537 12.720 1.00 96.19 98 LEU A N 1
ATOM 741 C CA . LEU A 1 98 ? -22.434 11.149 12.589 1.00 96.19 98 LEU A CA 1
ATOM 742 C C . LEU A 1 98 ? -21.892 10.362 13.785 1.00 96.19 98 LEU A C 1
ATOM 744 O O . LEU A 1 98 ? -20.681 10.338 14.010 1.00 96.19 98 LEU A O 1
ATOM 748 N N . GLU A 1 99 ? -22.777 9.706 14.536 1.00 96.88 99 GLU A N 1
ATOM 749 C CA . GLU A 1 99 ? -22.401 8.731 15.564 1.00 96.88 99 GLU A CA 1
ATOM 750 C C . GLU A 1 99 ? -22.728 7.319 15.067 1.00 96.88 99 GLU A C 1
ATOM 752 O O . GLU A 1 99 ? -23.865 7.037 14.687 1.00 96.88 99 GLU A O 1
ATOM 757 N N . VAL A 1 100 ? -21.737 6.428 15.095 1.00 97.31 100 VAL A N 1
ATOM 758 C CA . VAL A 1 100 ? -21.892 5.009 14.746 1.00 97.31 100 VAL A CA 1
ATOM 759 C C . VAL A 1 100 ? -21.596 4.167 15.977 1.00 97.31 100 VAL A C 1
ATOM 761 O O . VAL A 1 100 ? -20.627 4.424 16.694 1.00 97.31 100 VAL A O 1
ATOM 764 N N . ARG A 1 101 ? -22.429 3.150 16.217 1.00 98.12 101 ARG A N 1
ATOM 765 C CA . ARG A 1 101 ? -22.218 2.153 17.269 1.00 98.12 101 ARG A CA 1
ATOM 766 C C . ARG A 1 101 ? -22.168 0.763 16.661 1.00 98.12 101 ARG A C 1
ATOM 768 O O . ARG A 1 101 ? -22.991 0.448 15.806 1.00 98.12 101 ARG A O 1
ATOM 775 N N . SER A 1 102 ? -21.217 -0.050 17.100 1.00 98.06 102 SER A N 1
ATOM 776 C CA . SER A 1 102 ? -21.009 -1.399 16.569 1.00 98.06 102 SER A CA 1
ATOM 777 C C . SER A 1 102 ? -20.352 -2.291 17.622 1.00 98.06 102 SER A C 1
ATOM 779 O O . SER A 1 102 ? -19.518 -1.789 18.370 1.00 98.06 102 SER A O 1
ATOM 781 N N . PRO A 1 103 ? -20.670 -3.595 17.691 1.00 97.38 103 PRO A N 1
ATOM 782 C CA . PRO A 1 103 ? -19.923 -4.542 18.522 1.00 97.38 103 PRO A CA 1
ATOM 783 C C . PRO A 1 103 ? -18.538 -4.883 17.946 1.00 97.38 103 PRO A C 1
ATOM 785 O O . PRO A 1 103 ? -17.706 -5.432 18.657 1.00 97.38 103 PRO A O 1
ATOM 788 N N . VAL A 1 104 ? -18.285 -4.571 16.668 1.00 98.25 104 VAL A N 1
ATOM 789 C CA . VAL A 1 104 ? -17.017 -4.855 15.976 1.00 98.25 104 VAL A CA 1
ATOM 790 C C . VAL A 1 104 ? -16.459 -3.588 15.333 1.00 98.25 104 VAL A C 1
ATOM 792 O O . VAL A 1 104 ? -17.206 -2.819 14.718 1.00 98.25 104 VAL A O 1
ATOM 795 N N . LEU A 1 105 ? -15.144 -3.393 15.439 1.00 98.50 105 LEU A N 1
ATOM 796 C CA . LEU A 1 105 ? -14.404 -2.301 14.811 1.00 98.50 105 LEU A CA 1
ATOM 797 C C . LEU A 1 105 ? -13.187 -2.840 14.051 1.00 98.50 105 LEU A C 1
ATOM 799 O O . LEU A 1 105 ? -12.364 -3.558 14.609 1.00 98.50 105 LEU A O 1
ATOM 803 N N . LEU A 1 106 ? -13.046 -2.442 12.785 1.00 98.62 106 LEU A N 1
ATOM 804 C CA . LEU A 1 106 ? -11.861 -2.716 11.971 1.00 98.62 106 LEU A CA 1
ATOM 805 C C . LEU A 1 106 ? -11.038 -1.432 11.812 1.00 98.62 106 LEU A C 1
ATOM 807 O O . LEU A 1 106 ? -11.465 -0.486 11.148 1.00 98.62 106 LEU A O 1
ATOM 811 N N . ASN A 1 107 ? -9.837 -1.393 12.383 1.00 98.56 107 ASN A N 1
ATOM 812 C CA . ASN A 1 107 ? -8.884 -0.307 12.185 1.00 98.56 107 ASN A CA 1
ATOM 813 C C . ASN A 1 107 ? -8.077 -0.535 10.899 1.00 98.56 107 ASN A C 1
ATOM 815 O O . ASN A 1 107 ? -7.030 -1.186 10.900 1.00 98.56 107 ASN A O 1
ATOM 819 N N . CYS A 1 108 ? -8.591 0.013 9.798 1.00 97.81 108 CYS A N 1
ATOM 820 C CA . CYS A 1 108 ? -7.982 -0.033 8.465 1.00 97.81 108 CYS A CA 1
ATOM 821 C C . CYS A 1 108 ? -7.542 1.361 7.982 1.00 97.81 108 CYS A C 1
ATOM 823 O O . CYS A 1 108 ? -7.545 1.650 6.785 1.00 97.81 108 CYS A O 1
ATOM 825 N N . ALA A 1 109 ? -7.187 2.262 8.904 1.00 96.81 109 ALA A N 1
ATOM 826 C CA . ALA A 1 109 ? -6.921 3.673 8.615 1.00 96.81 109 ALA A CA 1
ATOM 827 C C . ALA A 1 109 ? -5.523 3.939 8.012 1.00 96.81 109 ALA A C 1
ATOM 829 O O . ALA A 1 109 ? -5.002 5.047 8.110 1.00 96.81 109 ALA A O 1
ATOM 830 N N . GLY A 1 110 ? -4.874 2.941 7.400 1.00 95.62 110 GLY A N 1
ATOM 831 C CA . GLY A 1 110 ? -3.568 3.093 6.752 1.00 95.62 110 GLY A CA 1
ATOM 832 C C . GLY A 1 110 ? -2.513 3.733 7.666 1.00 95.62 110 GLY A C 1
ATOM 833 O O . GLY A 1 110 ? -2.284 3.262 8.781 1.00 95.62 110 GLY A O 1
ATOM 834 N N . ALA A 1 111 ? -1.885 4.819 7.205 1.00 96.12 111 ALA A N 1
ATOM 835 C CA . ALA A 1 111 ? -0.882 5.575 7.965 1.00 96.12 111 ALA A CA 1
ATOM 836 C C . ALA A 1 111 ? -1.437 6.246 9.240 1.00 96.12 111 ALA A C 1
ATOM 838 O O . ALA A 1 111 ? -0.677 6.559 10.152 1.00 96.12 111 ALA A O 1
ATOM 839 N N . TRP A 1 112 ? -2.758 6.425 9.333 1.00 96.94 112 TRP A N 1
ATOM 840 C CA . TRP A 1 112 ? -3.446 7.052 10.468 1.00 96.94 112 TRP A CA 1
ATOM 841 C C . TRP A 1 112 ? -3.933 6.041 11.516 1.00 96.94 112 TRP A C 1
ATOM 843 O O . TRP A 1 112 ? -4.604 6.415 12.474 1.00 96.94 112 TRP A O 1
ATOM 853 N N . SER A 1 113 ? -3.583 4.761 11.368 1.00 97.81 113 SER A N 1
ATOM 854 C CA . SER A 1 113 ? -4.043 3.695 12.271 1.00 97.81 113 SER A CA 1
ATOM 855 C C . SER A 1 113 ? -3.372 3.722 13.644 1.00 97.81 113 SER A C 1
ATOM 857 O O . SER A 1 113 ? -3.940 3.209 14.607 1.00 97.81 113 SER A O 1
ATOM 859 N N . GLY A 1 114 ? -2.181 4.324 13.746 1.00 96.94 114 GLY A N 1
ATOM 860 C CA . GLY A 1 114 ? -1.402 4.408 14.985 1.00 96.94 114 GLY A CA 1
ATOM 861 C C . GLY A 1 114 ? -2.161 5.093 16.128 1.00 96.94 114 GLY A C 1
ATOM 862 O O . GLY A 1 114 ? -2.334 4.473 17.172 1.00 96.94 114 GLY A O 1
ATOM 863 N N . PRO A 1 115 ? -2.679 6.325 15.947 1.00 96.62 115 PRO A N 1
ATOM 864 C CA . PRO A 1 115 ? -3.509 6.991 16.952 1.00 96.62 115 PRO A CA 1
ATOM 865 C C . PRO A 1 115 ? -4.718 6.172 17.427 1.00 96.62 115 PRO A C 1
ATOM 867 O O . PRO A 1 115 ? -5.010 6.172 18.621 1.00 96.62 115 PRO A O 1
ATOM 870 N N . ILE A 1 116 ? -5.383 5.440 16.525 1.00 97.75 116 ILE A N 1
ATOM 871 C CA . ILE A 1 116 ? -6.515 4.567 16.878 1.00 97.75 116 ILE A CA 1
ATOM 872 C C . ILE A 1 116 ? -6.035 3.398 17.748 1.00 97.75 116 ILE A C 1
ATOM 874 O O . ILE A 1 116 ? -6.626 3.136 18.789 1.00 97.75 116 ILE A O 1
ATOM 878 N N . ALA A 1 117 ? -4.941 2.728 17.375 1.00 98.19 117 ALA A N 1
ATOM 879 C CA . ALA A 1 117 ? -4.375 1.642 18.179 1.00 98.19 117 ALA A CA 1
ATOM 880 C C . ALA A 1 117 ? -3.907 2.139 19.564 1.00 98.19 117 ALA A C 1
ATOM 882 O O . ALA A 1 117 ? -4.232 1.540 20.588 1.00 98.19 117 ALA A O 1
ATOM 883 N N . THR A 1 118 ? -3.238 3.295 19.623 1.00 97.81 118 THR A N 1
ATOM 884 C CA . THR A 1 118 ? -2.824 3.940 20.880 1.00 97.81 118 THR A CA 1
ATOM 885 C C . THR A 1 118 ? -4.008 4.242 21.798 1.00 97.81 118 THR A C 1
ATOM 887 O O . THR A 1 118 ? -3.888 4.053 23.007 1.00 97.81 118 THR A O 1
ATOM 890 N N . HIS A 1 119 ? -5.152 4.671 21.252 1.00 97.88 119 HIS A N 1
ATOM 891 C CA . HIS A 1 119 ? -6.361 4.925 22.044 1.00 97.88 119 HIS A CA 1
ATOM 892 C C . HIS A 1 119 ? -6.816 3.683 22.830 1.00 97.88 119 HIS A C 1
ATOM 894 O O . HIS A 1 119 ? -7.261 3.803 23.967 1.00 97.88 119 HIS A O 1
ATOM 900 N N . PHE A 1 120 ? -6.631 2.490 22.261 1.00 97.50 120 PHE A N 1
ATOM 901 C CA . PHE A 1 120 ? -6.945 1.211 22.902 1.00 97.50 120 PHE A CA 1
ATOM 902 C C . PHE A 1 120 ? -5.762 0.596 23.668 1.00 97.50 120 PHE A C 1
ATOM 904 O O . PHE A 1 120 ? -5.775 -0.590 23.992 1.00 97.50 120 PHE A O 1
ATOM 911 N N . GLY A 1 121 ? -4.730 1.384 23.985 1.00 97.00 121 GLY A N 1
ATOM 912 C CA . GLY A 1 121 ? -3.568 0.922 24.751 1.00 97.00 121 GLY A CA 1
ATOM 913 C C . GLY A 1 121 ? -2.562 0.102 23.939 1.00 97.00 121 GLY A C 1
ATOM 914 O O . GLY A 1 121 ? -1.716 -0.574 24.517 1.00 97.00 121 GLY A O 1
ATOM 915 N N . GLU A 1 122 ? -2.624 0.165 22.608 1.00 97.38 122 GLU A N 1
ATOM 916 C CA . GLU A 1 122 ? -1.802 -0.634 21.694 1.00 97.38 122 GLU A CA 1
ATOM 917 C C . GLU A 1 122 ? -0.912 0.257 20.824 1.00 97.38 122 GLU A C 1
ATOM 919 O O . GLU A 1 122 ? -0.894 0.171 19.596 1.00 97.38 122 GLU A O 1
ATOM 924 N N . ALA A 1 123 ? -0.161 1.148 21.470 1.00 97.62 123 ALA A N 1
ATOM 925 C CA . ALA A 1 123 ? 0.774 2.022 20.777 1.00 97.62 123 ALA A CA 1
ATOM 926 C C . ALA A 1 123 ? 1.869 1.206 20.068 1.00 97.62 123 ALA A C 1
ATOM 928 O O . ALA A 1 123 ? 2.649 0.501 20.705 1.00 97.62 123 ALA A O 1
ATOM 929 N N . VAL A 1 124 ? 1.949 1.342 18.745 1.00 97.31 124 VAL A N 1
ATOM 930 C CA . VAL A 1 124 ? 2.965 0.700 17.899 1.00 97.31 124 VAL A CA 1
ATOM 931 C C . VAL A 1 124 ? 3.857 1.753 17.234 1.00 97.31 124 VAL A C 1
ATOM 933 O O . VAL A 1 124 ? 3.395 2.870 16.987 1.00 97.31 124 VAL A O 1
ATOM 936 N N . PRO A 1 125 ? 5.120 1.427 16.899 1.00 97.06 125 PRO A N 1
ATOM 937 C CA . PRO A 1 125 ? 6.065 2.358 16.276 1.00 97.06 125 PRO A CA 1
ATOM 938 C C . PRO A 1 125 ? 5.776 2.581 14.777 1.00 97.06 125 PRO A C 1
ATOM 940 O O . PRO A 1 125 ? 6.652 2.416 13.931 1.00 97.06 125 PRO A O 1
ATOM 943 N N . LEU A 1 126 ? 4.531 2.927 14.434 1.00 97.69 126 LEU A N 1
ATOM 944 C CA . LEU A 1 126 ? 4.104 3.219 13.068 1.00 97.69 126 LEU A CA 1
ATOM 945 C C . LEU A 1 126 ? 4.622 4.596 12.638 1.00 97.69 126 LEU A C 1
ATOM 947 O O . LEU A 1 126 ? 4.377 5.600 13.307 1.00 97.69 126 LEU A O 1
ATOM 951 N N . GLN A 1 127 ? 5.294 4.647 11.494 1.00 95.81 127 GLN A N 1
ATOM 952 C CA . GLN A 1 127 ? 5.790 5.878 10.887 1.00 95.81 127 GLN A CA 1
ATOM 953 C C . GLN A 1 127 ? 5.197 6.077 9.497 1.00 95.81 127 GLN A C 1
ATOM 955 O O . GLN A 1 127 ? 4.986 5.119 8.753 1.00 95.81 127 GLN A O 1
ATOM 960 N N . SER A 1 128 ? 4.960 7.334 9.129 1.00 95.25 128 SER A N 1
ATOM 961 C CA . SER A 1 128 ? 4.553 7.680 7.771 1.00 95.25 128 SER A CA 1
ATOM 962 C C . SER A 1 128 ? 5.761 7.712 6.839 1.00 95.25 128 SER A C 1
ATOM 964 O O . SER A 1 128 ? 6.758 8.372 7.124 1.00 95.25 128 SER A O 1
ATOM 966 N N . GLY A 1 129 ? 5.652 7.028 5.706 1.00 94.56 129 GLY A N 1
ATOM 967 C CA . GLY A 1 129 ? 6.575 7.131 4.583 1.00 94.56 129 GLY A CA 1
ATOM 968 C C . GLY A 1 129 ? 5.871 7.683 3.350 1.00 94.56 129 GLY A C 1
ATOM 969 O O . GLY A 1 129 ? 4.647 7.607 3.220 1.00 94.56 129 GLY A O 1
ATOM 970 N N . HIS A 1 130 ? 6.660 8.252 2.442 1.00 96.56 130 HIS A N 1
ATOM 971 C CA . HIS A 1 130 ? 6.146 9.040 1.328 1.00 96.56 130 HIS A CA 1
ATOM 972 C C . HIS A 1 130 ? 6.784 8.602 0.006 1.00 96.56 130 HIS A C 1
ATOM 974 O O . HIS A 1 130 ? 7.729 9.246 -0.435 1.00 96.56 130 HIS A O 1
ATOM 980 N N . PRO A 1 131 ? 6.347 7.510 -0.641 1.00 94.81 131 PRO A N 1
ATOM 981 C CA . PRO A 1 131 ? 6.964 7.057 -1.887 1.00 94.81 131 PRO A CA 1
ATOM 982 C C . PRO A 1 131 ? 6.721 8.052 -3.026 1.00 94.81 131 PRO A C 1
ATOM 984 O O . PRO A 1 131 ? 5.595 8.510 -3.238 1.00 94.81 131 PRO A O 1
ATOM 987 N N . ALA A 1 132 ? 7.776 8.379 -3.777 1.00 96.31 132 ALA A N 1
ATOM 988 C CA . ALA A 1 132 ? 7.668 9.263 -4.931 1.00 96.31 132 ALA A CA 1
ATOM 989 C C . ALA A 1 132 ? 7.320 8.490 -6.208 1.00 96.31 132 ALA A C 1
ATOM 991 O O . ALA A 1 132 ? 7.842 7.409 -6.485 1.00 96.31 132 ALA A O 1
ATOM 992 N N . MET A 1 133 ? 6.438 9.097 -6.998 1.00 97.06 133 MET A N 1
ATOM 993 C CA . MET A 1 133 ? 5.893 8.544 -8.227 1.00 97.06 133 MET A CA 1
ATOM 994 C C . MET A 1 133 ? 5.961 9.566 -9.359 1.00 97.06 133 MET A C 1
ATOM 996 O O . MET A 1 133 ? 5.796 10.773 -9.144 1.00 97.06 133 MET A O 1
ATOM 1000 N N . ALA A 1 134 ? 6.123 9.070 -10.580 1.00 97.75 134 ALA A N 1
ATOM 1001 C CA . ALA A 1 134 ? 6.062 9.844 -11.808 1.00 97.75 134 ALA A CA 1
ATOM 1002 C C . ALA A 1 134 ? 5.233 9.112 -12.868 1.00 97.75 134 ALA A C 1
ATOM 1004 O O . ALA A 1 134 ? 5.098 7.886 -12.859 1.00 97.75 134 ALA A O 1
ATOM 1005 N N . VAL A 1 135 ? 4.670 9.875 -13.801 1.00 98.06 135 VAL A N 1
ATOM 1006 C CA . VAL A 1 135 ? 4.000 9.330 -14.981 1.00 98.06 135 VAL A CA 1
ATOM 1007 C C . VAL A 1 135 ? 4.411 10.107 -16.222 1.00 98.06 135 VAL A C 1
ATOM 1009 O O . VAL A 1 135 ? 4.445 11.342 -16.206 1.00 98.06 135 VAL A O 1
ATOM 1012 N N . THR A 1 136 ? 4.733 9.385 -17.293 1.00 98.50 136 THR A N 1
ATOM 1013 C CA . THR A 1 136 ? 5.082 9.989 -18.584 1.00 98.50 136 THR A CA 1
ATOM 1014 C C . THR A 1 136 ? 3.840 10.431 -19.348 1.00 98.50 136 THR A C 1
ATOM 1016 O O . THR A 1 136 ? 2.719 10.035 -19.023 1.00 98.50 136 THR A O 1
ATOM 1019 N N . GLU A 1 137 ? 4.015 11.191 -20.423 1.00 98.44 137 GLU A N 1
ATOM 1020 C CA . GLU A 1 137 ? 3.038 11.238 -21.512 1.00 98.44 137 GLU A CA 1
ATOM 1021 C C . GLU A 1 137 ? 2.779 9.833 -22.103 1.00 98.44 137 GLU A C 1
ATOM 1023 O O . GLU A 1 137 ? 3.569 8.909 -21.869 1.00 98.44 137 GLU A O 1
ATOM 1028 N N . PRO A 1 138 ? 1.656 9.614 -22.812 1.00 98.06 138 PRO A N 1
ATOM 1029 C CA . PRO A 1 138 ? 1.416 8.351 -23.502 1.00 98.06 138 PRO A CA 1
ATOM 1030 C C . PRO A 1 138 ? 2.516 8.049 -24.524 1.00 98.06 138 PRO A C 1
ATOM 1032 O O . PRO A 1 138 ? 2.793 8.868 -25.396 1.00 98.06 138 PRO A O 1
ATOM 1035 N N . LEU A 1 139 ? 3.104 6.859 -24.438 1.00 97.62 139 LEU A N 1
ATOM 1036 C CA . LEU A 1 139 ? 4.082 6.346 -25.394 1.00 97.62 139 LEU A CA 1
ATOM 1037 C C . LEU A 1 139 ? 3.475 5.178 -26.187 1.00 97.62 139 LEU A C 1
ATOM 1039 O O . LEU A 1 139 ? 2.557 4.519 -25.683 1.00 97.62 139 LEU A O 1
ATOM 1043 N N . PRO A 1 140 ? 3.988 4.870 -27.394 1.00 96.50 140 PRO A N 1
ATOM 1044 C CA . PRO A 1 140 ? 3.684 3.608 -28.062 1.00 96.50 140 PRO A CA 1
ATOM 1045 C C . PRO A 1 140 ? 3.933 2.426 -27.124 1.00 96.50 140 PRO A C 1
ATOM 1047 O O . PRO A 1 140 ? 4.878 2.450 -26.334 1.00 96.50 140 PRO A O 1
ATOM 1050 N N . PHE A 1 141 ? 3.089 1.400 -27.193 1.00 95.94 141 PHE A N 1
ATOM 1051 C CA . PHE A 1 141 ? 3.242 0.238 -26.326 1.00 95.94 141 PHE A CA 1
ATOM 1052 C C . PHE A 1 141 ? 4.510 -0.535 -26.699 1.00 95.94 141 PHE A C 1
ATOM 1054 O O . PHE A 1 141 ? 4.699 -0.900 -27.860 1.00 95.94 141 PHE A O 1
ATOM 1061 N N . PHE A 1 142 ? 5.385 -0.757 -25.724 1.00 94.38 142 PHE A N 1
ATOM 1062 C CA . PHE A 1 142 ? 6.606 -1.542 -25.906 1.00 94.38 142 PHE A CA 1
ATOM 1063 C C . PHE A 1 142 ? 6.939 -2.422 -24.702 1.00 94.38 142 PHE A C 1
ATOM 1065 O O . PHE A 1 142 ? 7.785 -3.294 -24.839 1.00 94.38 142 PHE A O 1
ATOM 1072 N N . MET A 1 143 ? 6.311 -2.185 -23.548 1.00 92.25 143 MET A N 1
ATOM 1073 C CA . MET A 1 143 ? 6.598 -2.861 -22.289 1.00 92.25 143 MET A CA 1
ATOM 1074 C C . MET A 1 143 ? 5.378 -3.673 -21.851 1.00 92.25 143 MET A C 1
ATOM 1076 O O . MET A 1 143 ? 4.373 -3.123 -21.405 1.00 92.25 143 MET A O 1
ATOM 1080 N N . ASP A 1 144 ? 5.489 -4.987 -21.984 1.00 87.38 144 ASP A N 1
ATOM 1081 C CA . ASP A 1 144 ? 4.483 -5.997 -21.655 1.00 87.38 144 ASP A CA 1
ATOM 1082 C C . ASP A 1 144 ? 4.610 -6.547 -20.227 1.00 87.38 144 ASP A C 1
ATOM 1084 O O . ASP A 1 144 ? 3.620 -7.009 -19.661 1.00 87.38 144 ASP A O 1
ATOM 1088 N N . TRP A 1 145 ? 5.789 -6.439 -19.611 1.00 90.25 145 TRP A N 1
ATOM 1089 C CA . TRP A 1 145 ? 6.027 -6.831 -18.217 1.00 90.25 145 TRP A CA 1
ATOM 1090 C C . TRP A 1 145 ? 6.163 -5.636 -17.283 1.00 90.25 145 TRP A C 1
ATOM 1092 O O . TRP A 1 145 ? 6.750 -4.621 -17.645 1.00 90.25 145 TRP A O 1
ATOM 1102 N N . SER A 1 146 ? 5.675 -5.775 -16.049 1.00 91.75 146 SER A N 1
ATOM 1103 C CA . SER A 1 146 ? 6.026 -4.877 -14.942 1.00 91.75 146 SER A CA 1
ATOM 1104 C C . SER A 1 146 ? 7.452 -5.168 -14.469 1.00 91.75 146 SER A C 1
ATOM 1106 O O . SER A 1 146 ? 7.885 -6.317 -14.462 1.00 91.75 146 SER A O 1
ATOM 1108 N N . LEU A 1 147 ? 8.185 -4.141 -14.039 1.00 90.44 147 LEU A N 1
ATOM 1109 C CA . LEU A 1 147 ? 9.565 -4.290 -13.573 1.00 90.44 147 LEU A CA 1
ATOM 1110 C C . LEU A 1 147 ? 9.756 -3.684 -12.196 1.00 90.44 147 LEU A C 1
ATOM 1112 O O . LEU A 1 147 ? 9.257 -2.594 -11.916 1.00 90.44 147 LEU A O 1
ATOM 1116 N N . GLY A 1 148 ? 10.606 -4.332 -11.409 1.00 91.62 148 GLY A N 1
ATOM 1117 C CA . GLY A 1 148 ? 11.277 -3.754 -10.254 1.00 91.62 148 GLY A CA 1
ATOM 1118 C C . GLY A 1 148 ? 12.756 -4.121 -10.290 1.00 91.62 148 GLY A C 1
ATOM 1119 O O . GLY A 1 148 ? 13.119 -5.217 -10.718 1.00 91.62 148 GLY A O 1
ATOM 1120 N N . VAL A 1 149 ? 13.616 -3.200 -9.866 1.00 92.06 149 VAL A N 1
ATOM 1121 C CA . VAL A 1 149 ? 15.045 -3.478 -9.708 1.00 92.06 149 VAL A CA 1
ATOM 1122 C C . VAL A 1 149 ? 15.288 -4.069 -8.320 1.00 92.06 149 VAL A C 1
ATOM 1124 O O . VAL A 1 149 ? 14.865 -3.516 -7.304 1.00 92.06 149 VAL A O 1
ATOM 1127 N N . GLU A 1 150 ? 15.959 -5.220 -8.273 1.00 89.88 150 GLU A N 1
ATOM 1128 C CA . GLU A 1 150 ? 16.4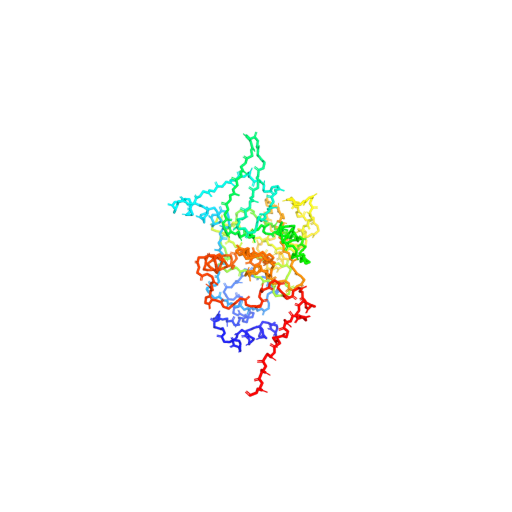00 -5.832 -7.017 1.00 89.88 150 GLU A CA 1
ATOM 1129 C C . GLU A 1 150 ? 17.386 -4.901 -6.296 1.00 89.88 150 GLU A C 1
ATOM 1131 O O . GLU A 1 150 ? 18.251 -4.295 -6.926 1.00 89.88 150 GLU A O 1
ATOM 1136 N N . GLY A 1 151 ? 17.212 -4.730 -4.984 1.00 82.06 151 GLY A N 1
ATOM 1137 C CA . GLY A 1 151 ? 17.880 -3.670 -4.219 1.00 82.06 151 GLY A CA 1
ATOM 1138 C C . GLY A 1 151 ? 17.186 -2.299 -4.293 1.00 82.06 151 GLY A C 1
ATOM 1139 O O . GLY A 1 151 ? 17.596 -1.371 -3.597 1.00 82.06 151 GLY A O 1
ATOM 1140 N N . GLY A 1 152 ? 16.105 -2.171 -5.070 1.00 82.44 152 GLY A N 1
ATOM 1141 C CA . GLY A 1 152 ? 15.255 -0.984 -5.136 1.00 82.44 152 GLY A CA 1
ATOM 1142 C C . GLY A 1 152 ? 15.691 0.037 -6.190 1.00 82.44 152 GLY A C 1
ATOM 1143 O O . GLY A 1 152 ? 16.194 -0.300 -7.257 1.00 82.44 152 GLY A O 1
ATOM 1144 N N . GLY A 1 153 ? 15.447 1.316 -5.907 1.00 86.56 153 GLY A N 1
ATOM 1145 C CA . GLY A 1 153 ? 15.743 2.427 -6.816 1.00 86.56 153 GLY A CA 1
ATOM 1146 C C . GLY A 1 153 ? 14.575 2.761 -7.738 1.00 86.56 153 GLY A C 1
ATOM 1147 O O . GLY A 1 153 ? 14.007 3.840 -7.607 1.00 86.56 153 GLY A O 1
ATOM 1148 N N . ILE A 1 154 ? 14.178 1.826 -8.606 1.00 92.94 154 ILE A N 1
ATOM 1149 C CA . ILE A 1 154 ? 13.113 2.047 -9.590 1.00 92.94 154 ILE A CA 1
ATOM 1150 C C . ILE A 1 154 ? 12.236 0.810 -9.793 1.00 92.94 154 ILE A C 1
ATOM 1152 O O . ILE A 1 154 ? 12.713 -0.323 -9.881 1.00 92.94 154 ILE A O 1
ATOM 1156 N N . TYR A 1 155 ? 10.938 1.053 -9.934 1.00 94.31 155 TYR A N 1
ATOM 1157 C CA . TYR A 1 155 ? 9.983 0.127 -10.524 1.00 94.31 155 TYR A CA 1
ATOM 1158 C C . TYR A 1 155 ? 9.115 0.870 -11.535 1.00 94.31 155 TYR A C 1
ATOM 1160 O O . TYR A 1 155 ? 8.875 2.074 -11.410 1.00 94.31 155 TYR A O 1
ATOM 1168 N N . CYS A 1 156 ? 8.656 0.173 -12.569 1.00 94.88 156 CYS A N 1
ATOM 1169 C CA . CYS A 1 156 ? 7.854 0.789 -13.615 1.00 94.88 156 CYS A CA 1
ATOM 1170 C C . CYS A 1 156 ? 6.953 -0.210 -14.335 1.00 94.88 156 CYS A C 1
ATOM 1172 O O . CYS A 1 156 ? 7.169 -1.421 -14.303 1.00 94.88 156 CYS A O 1
ATOM 1174 N N . ARG A 1 157 ? 5.917 0.329 -14.973 1.00 95.75 157 ARG A N 1
ATOM 1175 C CA . ARG A 1 157 ? 4.977 -0.407 -15.820 1.00 95.75 157 ARG A CA 1
ATOM 1176 C C . ARG A 1 157 ? 4.377 0.511 -16.871 1.00 95.75 157 ARG A C 1
ATOM 1178 O O . ARG A 1 157 ? 4.186 1.700 -16.602 1.00 95.75 157 ARG A O 1
ATOM 1185 N N . GLN A 1 158 ? 4.016 -0.039 -18.025 1.00 96.56 158 GLN A N 1
ATOM 1186 C CA . GLN A 1 158 ? 3.227 0.673 -19.024 1.00 96.56 158 GLN A CA 1
ATOM 1187 C C . GLN A 1 158 ? 1.751 0.309 -18.873 1.00 96.56 158 GLN A C 1
ATOM 1189 O O . GLN A 1 158 ? 1.381 -0.863 -18.875 1.00 96.56 158 GLN A O 1
ATOM 1194 N N . VAL A 1 159 ? 0.896 1.316 -18.703 1.00 95.69 159 VAL A N 1
ATOM 1195 C CA . VAL A 1 159 ? -0.557 1.107 -18.600 1.00 95.69 159 VAL A CA 1
ATOM 1196 C C . VAL A 1 159 ? -1.188 1.082 -19.991 1.00 95.69 159 VAL A C 1
ATOM 1198 O O . VAL A 1 159 ? -0.613 1.611 -20.937 1.00 95.69 159 VAL A O 1
ATOM 1201 N N . ALA A 1 160 ? -2.410 0.556 -20.121 1.00 93.38 160 ALA A N 1
ATOM 1202 C CA . ALA A 1 160 ? -3.103 0.413 -21.412 1.00 93.38 160 ALA A CA 1
ATOM 1203 C C . ALA A 1 160 ? -3.251 1.722 -22.221 1.00 93.38 160 ALA A C 1
ATOM 1205 O O . ALA A 1 160 ? -3.337 1.692 -23.443 1.00 93.38 160 ALA A O 1
ATOM 1206 N N . ARG A 1 161 ? -3.245 2.887 -21.556 1.00 94.81 161 ARG A N 1
ATOM 1207 C CA . ARG A 1 161 ? -3.250 4.209 -22.214 1.00 94.81 161 ARG A CA 1
ATOM 1208 C C . ARG A 1 161 ? -1.898 4.583 -22.851 1.00 94.81 161 ARG A C 1
ATOM 1210 O O . ARG A 1 161 ? -1.816 5.591 -23.537 1.00 94.81 161 ARG A O 1
ATOM 1217 N N . GLY A 1 162 ? -0.841 3.813 -22.603 1.00 96.69 162 GLY A N 1
ATOM 1218 C CA . GLY A 1 162 ? 0.518 4.030 -23.106 1.00 96.69 162 GLY A CA 1
ATOM 1219 C C . GLY A 1 162 ? 1.441 4.778 -22.141 1.00 96.69 162 GLY A C 1
ATOM 1220 O O . GLY A 1 162 ? 2.647 4.816 -22.367 1.00 96.69 162 GLY A O 1
ATOM 1221 N N . ASN A 1 163 ? 0.916 5.366 -21.060 1.00 97.69 163 ASN A N 1
ATOM 1222 C CA . ASN A 1 163 ? 1.737 6.043 -20.054 1.00 97.69 163 ASN A CA 1
ATOM 1223 C C . ASN A 1 163 ? 2.636 5.037 -19.315 1.00 97.69 163 ASN A C 1
ATOM 1225 O O . ASN A 1 163 ? 2.165 3.973 -18.906 1.00 97.69 163 ASN A O 1
ATOM 1229 N N . LEU A 1 164 ? 3.888 5.404 -19.054 1.00 97.50 164 LEU A N 1
ATOM 1230 C CA . LEU A 1 164 ? 4.706 4.712 -18.065 1.00 97.50 164 LEU A CA 1
ATOM 1231 C C . LEU A 1 164 ? 4.409 5.287 -16.688 1.00 97.50 164 LEU A C 1
ATOM 1233 O O . LEU A 1 164 ? 4.468 6.499 -16.498 1.00 97.50 164 LEU A O 1
ATOM 1237 N N . VAL A 1 165 ? 4.091 4.415 -15.736 1.00 97.25 165 VAL A N 1
ATOM 1238 C CA . VAL A 1 165 ? 3.971 4.747 -14.316 1.00 97.25 165 VAL A CA 1
ATOM 1239 C C . VAL A 1 165 ? 5.219 4.228 -13.628 1.00 97.25 165 VAL A C 1
ATOM 1241 O O . VAL A 1 165 ? 5.473 3.023 -13.653 1.00 97.25 165 VAL A O 1
ATOM 1244 N N . LEU A 1 166 ? 5.985 5.134 -13.029 1.00 96.94 166 LEU A N 1
ATOM 1245 C CA . LEU A 1 166 ? 7.262 4.843 -12.394 1.00 96.94 166 LEU A CA 1
ATOM 1246 C C . LEU A 1 166 ? 7.206 5.238 -10.924 1.00 96.94 166 LEU A C 1
ATOM 1248 O O . LEU A 1 166 ? 6.586 6.243 -10.569 1.00 96.94 166 LEU A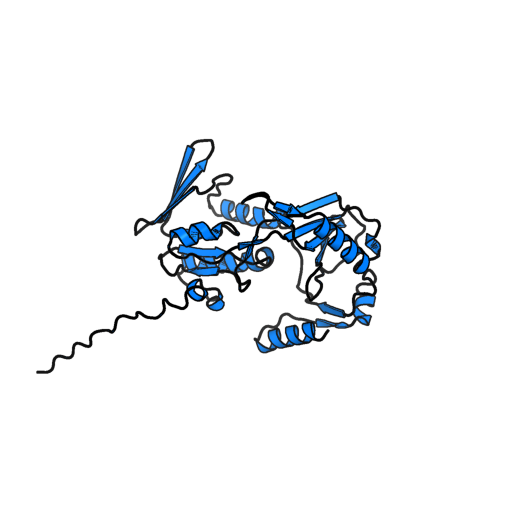 O 1
ATOM 1252 N N . GLY A 1 167 ? 7.871 4.460 -10.085 1.00 95.44 167 GLY A N 1
ATOM 1253 C CA . GLY A 1 167 ? 8.069 4.784 -8.685 1.00 95.44 167 GLY A CA 1
ATOM 1254 C C . GLY A 1 167 ? 9.501 4.517 -8.263 1.00 95.44 167 GLY A C 1
ATOM 1255 O O . GLY A 1 167 ? 10.183 3.654 -8.818 1.00 95.44 167 GLY A O 1
ATOM 1256 N N . GLY A 1 168 ? 9.955 5.299 -7.297 1.00 92.12 168 GLY A N 1
ATOM 1257 C CA . GLY A 1 168 ? 11.327 5.266 -6.825 1.00 92.12 168 GLY A CA 1
ATOM 1258 C C . GLY A 1 168 ? 11.660 6.506 -6.014 1.00 92.12 168 GLY A C 1
ATOM 1259 O O . GLY A 1 168 ? 11.125 7.588 -6.256 1.00 92.12 168 GLY A O 1
ATOM 1260 N N . GLY A 1 169 ? 12.543 6.336 -5.033 1.00 91.69 169 GLY A N 1
ATOM 1261 C CA . GLY A 1 169 ? 12.902 7.395 -4.096 1.00 91.69 169 GLY A CA 1
ATOM 1262 C C . GLY A 1 169 ? 11.762 7.798 -3.153 1.00 91.69 169 GLY A C 1
ATOM 1263 O O . GLY A 1 169 ? 10.732 7.128 -3.038 1.00 91.69 169 GLY A O 1
ATOM 1264 N N . ALA A 1 170 ? 11.979 8.906 -2.452 1.00 92.75 170 ALA A N 1
ATOM 1265 C CA . ALA A 1 170 ? 11.072 9.422 -1.440 1.00 92.75 170 ALA A CA 1
ATOM 1266 C C . ALA A 1 170 ? 10.547 10.814 -1.814 1.00 92.75 170 ALA A C 1
ATOM 1268 O O . ALA A 1 170 ? 11.128 11.567 -2.592 1.00 92.75 170 ALA A O 1
ATOM 1269 N N . GLY A 1 171 ? 9.390 11.138 -1.272 1.00 94.62 171 GLY A N 1
ATOM 1270 C CA . GLY A 1 171 ? 8.849 12.473 -1.180 1.00 94.62 171 GLY A CA 1
ATOM 1271 C C . GLY A 1 171 ? 8.923 12.975 0.252 1.00 94.62 171 GLY A C 1
ATOM 1272 O O . GLY A 1 171 ? 9.443 12.316 1.149 1.00 94.62 171 GLY A O 1
ATOM 1273 N N . ILE A 1 172 ? 8.337 14.144 0.454 1.00 95.56 172 ILE A N 1
ATOM 1274 C CA . ILE A 1 172 ? 8.259 14.790 1.755 1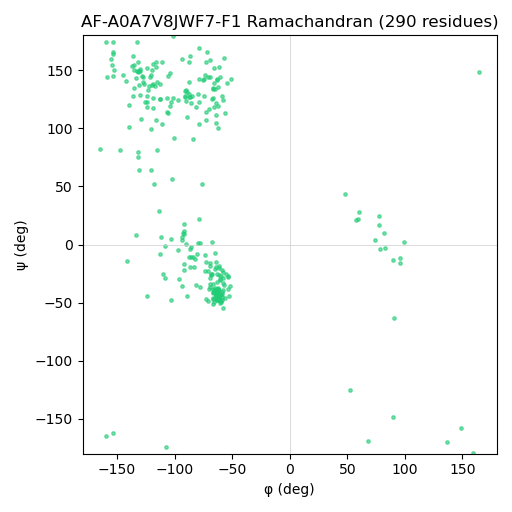.00 95.56 172 ILE A CA 1
ATOM 1275 C C . ILE A 1 172 ? 6.798 14.978 2.150 1.00 95.56 172 ILE A C 1
ATOM 1277 O O . ILE A 1 172 ? 5.964 15.379 1.326 1.00 95.56 172 ILE A O 1
ATOM 1281 N N . GLY A 1 173 ? 6.505 14.701 3.417 1.00 95.88 173 GLY A N 1
ATOM 1282 C CA . GLY A 1 173 ? 5.241 15.066 4.036 1.00 95.88 173 GLY A CA 1
ATOM 1283 C C . GLY A 1 173 ? 5.120 16.586 4.110 1.00 95.88 173 GLY A C 1
ATOM 1284 O O . GLY A 1 173 ? 6.067 17.284 4.470 1.00 95.88 173 GLY A O 1
ATOM 1285 N N . LEU A 1 174 ? 3.962 17.102 3.721 1.00 94.81 174 LEU A N 1
ATOM 1286 C CA . LEU A 1 174 ? 3.577 18.498 3.926 1.00 94.81 174 LEU A CA 1
ATOM 1287 C C . LEU A 1 174 ? 2.774 18.638 5.220 1.00 94.81 174 LEU A C 1
ATOM 1289 O O . LEU A 1 174 ? 2.898 19.638 5.919 1.00 94.81 174 LEU A O 1
ATOM 1293 N N . ASP A 1 175 ? 1.968 17.622 5.520 1.00 94.19 175 ASP A N 1
ATOM 1294 C CA . ASP A 1 175 ? 1.250 17.412 6.773 1.00 94.19 175 ASP A CA 1
ATOM 1295 C C . ASP A 1 175 ? 0.873 15.922 6.897 1.00 94.19 175 ASP A C 1
ATOM 1297 O O . ASP A 1 175 ? 1.411 15.076 6.179 1.00 94.19 175 ASP A O 1
ATOM 1301 N N . ALA A 1 176 ? -0.040 15.594 7.814 1.00 87.94 176 ALA A N 1
ATOM 1302 C CA . ALA A 1 176 ? -0.488 14.225 8.046 1.00 87.94 176 ALA A CA 1
ATOM 1303 C C . ALA A 1 176 ? -1.199 13.587 6.837 1.00 87.94 176 ALA A C 1
ATOM 1305 O O . ALA A 1 176 ? -1.204 12.364 6.731 1.00 87.94 176 ALA A O 1
ATOM 1306 N N . GLU A 1 177 ? -1.803 14.373 5.944 1.00 89.12 177 GLU A N 1
ATOM 1307 C CA . GLU A 1 177 ? -2.637 13.894 4.831 1.00 89.12 177 GLU A CA 1
ATOM 1308 C C . GLU A 1 177 ? -1.986 14.096 3.459 1.00 89.12 177 GLU A C 1
ATOM 1310 O O . GLU A 1 177 ? -2.292 13.384 2.501 1.00 89.12 177 GLU A O 1
ATOM 1315 N N . ARG A 1 178 ? -1.083 15.070 3.343 1.00 93.31 178 ARG A N 1
ATOM 1316 C CA . ARG A 1 178 ? -0.526 15.520 2.070 1.00 93.31 178 ARG A CA 1
ATOM 1317 C C . ARG A 1 178 ? 0.972 15.306 2.022 1.00 93.31 178 ARG A C 1
ATOM 1319 O O . ARG A 1 178 ? 1.707 15.659 2.938 1.00 93.31 178 ARG A O 1
ATOM 1326 N N . ALA A 1 179 ? 1.429 14.836 0.870 1.00 96.75 179 ALA A N 1
ATOM 1327 C CA . ALA A 1 179 ? 2.836 14.706 0.537 1.00 96.75 179 ALA A CA 1
ATOM 1328 C C . ALA A 1 179 ? 3.091 15.198 -0.888 1.00 96.75 179 ALA A C 1
ATOM 1330 O O . ALA A 1 179 ? 2.180 15.309 -1.715 1.00 96.75 179 ALA A O 1
ATOM 1331 N N . ARG A 1 180 ? 4.354 15.483 -1.194 1.00 96.19 180 ARG A N 1
ATOM 1332 C CA . ARG A 1 180 ? 4.804 15.767 -2.561 1.00 96.19 180 ARG A CA 1
ATOM 1333 C C . ARG A 1 180 ? 6.114 15.057 -2.851 1.00 96.19 180 ARG A C 1
ATOM 1335 O O . ARG A 1 180 ? 6.890 14.800 -1.937 1.00 96.19 180 ARG A O 1
ATOM 1342 N N . SER A 1 181 ? 6.371 14.762 -4.120 1.00 96.62 181 SER A N 1
ATOM 1343 C CA . SER A 1 181 ? 7.657 14.202 -4.534 1.00 96.62 181 SER A CA 1
ATOM 1344 C C . SER A 1 181 ? 8.780 15.194 -4.260 1.00 96.62 181 SER A C 1
ATOM 1346 O O . SER A 1 181 ? 8.624 16.403 -4.469 1.00 96.62 181 SER A O 1
ATOM 1348 N N . GLU A 1 182 ? 9.922 14.679 -3.829 1.00 96.25 182 GLU A N 1
ATOM 1349 C CA . GLU A 1 182 ? 11.132 15.471 -3.706 1.00 96.25 182 GLU A CA 1
ATOM 1350 C C . GLU A 1 182 ? 11.787 15.641 -5.080 1.00 96.25 182 GLU A C 1
ATOM 1352 O O . GLU A 1 182 ? 11.763 14.732 -5.911 1.00 96.25 182 GLU A O 1
ATOM 1357 N N . ARG A 1 183 ? 12.352 16.823 -5.349 1.00 94.69 183 ARG A N 1
ATOM 1358 C CA . ARG A 1 183 ? 12.944 17.124 -6.662 1.00 94.69 183 ARG A CA 1
ATOM 1359 C C . ARG A 1 183 ? 14.108 16.193 -6.985 1.00 94.69 183 ARG A C 1
ATOM 1361 O O . ARG A 1 183 ? 14.151 15.662 -8.090 1.00 94.69 183 ARG A O 1
ATOM 1368 N N . ASP A 1 184 ? 14.980 15.955 -6.014 1.00 96.00 184 ASP A N 1
ATOM 1369 C CA . ASP A 1 184 ? 16.171 15.124 -6.196 1.00 96.00 184 ASP A CA 1
ATOM 1370 C C . ASP A 1 184 ? 15.800 13.649 -6.385 1.00 96.00 184 ASP A C 1
ATOM 1372 O O . ASP A 1 184 ? 16.404 12.956 -7.207 1.00 96.00 184 ASP A O 1
ATOM 1376 N N . ALA A 1 185 ? 14.737 13.186 -5.717 1.00 95.75 185 ALA A N 1
ATOM 1377 C CA . ALA A 1 185 ? 14.179 11.857 -5.944 1.00 95.75 185 ALA A CA 1
ATOM 1378 C C . ALA A 1 185 ? 13.645 11.704 -7.375 1.00 95.75 185 ALA A C 1
ATOM 1380 O O . ALA A 1 185 ? 13.949 10.714 -8.035 1.00 95.75 185 ALA A O 1
ATOM 1381 N N . ILE A 1 186 ? 12.914 12.699 -7.893 1.00 97.31 186 ILE A N 1
ATOM 1382 C CA . ILE A 1 186 ? 12.436 12.681 -9.283 1.00 97.31 186 ILE A CA 1
ATOM 1383 C C . ILE A 1 186 ? 13.597 12.762 -10.279 1.00 97.31 186 ILE A C 1
ATOM 1385 O O . ILE A 1 186 ? 13.580 12.042 -11.271 1.00 97.31 186 ILE A O 1
ATOM 1389 N N . ALA A 1 187 ? 14.618 13.583 -10.025 1.00 96.31 187 ALA A N 1
ATOM 1390 C CA . ALA A 1 187 ? 15.800 13.659 -10.884 1.00 96.31 187 ALA A CA 1
ATOM 1391 C C . ALA A 1 187 ? 16.556 12.319 -10.935 1.00 96.31 187 ALA A C 1
ATOM 1393 O O . ALA A 1 187 ? 16.930 11.853 -12.013 1.00 96.31 187 ALA A O 1
ATOM 1394 N N . THR A 1 188 ? 16.711 11.667 -9.781 1.00 96.19 188 THR A N 1
ATOM 1395 C CA . THR A 1 188 ? 17.312 10.331 -9.670 1.00 96.19 188 THR A CA 1
ATOM 1396 C C . THR A 1 188 ? 16.478 9.288 -10.411 1.00 96.19 188 THR A C 1
ATOM 1398 O O . THR A 1 188 ? 17.024 8.519 -11.203 1.00 96.19 188 THR A O 1
ATOM 1401 N N . LEU A 1 189 ? 15.155 9.302 -10.218 1.00 96.38 189 LEU A N 1
ATOM 1402 C CA . LEU A 1 189 ? 14.223 8.415 -10.912 1.00 96.38 189 LEU A CA 1
ATOM 1403 C C . LEU A 1 189 ? 14.303 8.596 -12.434 1.00 96.38 189 LEU A C 1
ATOM 1405 O O . LEU A 1 189 ? 14.312 7.604 -13.157 1.00 96.38 189 LEU A O 1
ATOM 1409 N N . SER A 1 190 ? 14.413 9.834 -12.928 1.00 96.00 190 SER A N 1
ATOM 1410 C CA . SER A 1 190 ? 14.602 10.119 -14.357 1.00 96.00 190 SER A CA 1
ATOM 1411 C C . SER A 1 190 ? 15.882 9.486 -14.898 1.00 96.00 190 SER A C 1
ATOM 1413 O O . SER A 1 190 ? 15.840 8.810 -15.923 1.00 96.00 190 SER A O 1
ATOM 1415 N N . ALA A 1 191 ? 17.014 9.663 -14.211 1.00 95.25 191 ALA A N 1
ATOM 1416 C CA . ALA A 1 191 ? 18.284 9.077 -14.637 1.00 95.25 191 ALA A CA 1
ATOM 1417 C C . ALA A 1 191 ? 18.209 7.541 -14.671 1.00 95.25 191 ALA A C 1
ATOM 1419 O O . ALA A 1 191 ? 18.546 6.925 -15.681 1.00 95.25 191 ALA A O 1
ATOM 1420 N N . GLN A 1 192 ? 17.675 6.928 -13.611 1.00 95.12 192 GLN A N 1
ATOM 1421 C CA . GLN A 1 192 ? 17.488 5.477 -13.529 1.00 95.12 192 GLN A CA 1
ATOM 1422 C C . GLN A 1 192 ? 16.533 4.947 -14.605 1.00 95.12 192 GLN A C 1
ATOM 1424 O O . GLN A 1 192 ? 16.779 3.884 -15.174 1.00 95.12 192 GLN A O 1
ATOM 1429 N N . ALA A 1 193 ? 15.467 5.687 -14.922 1.00 95.25 193 ALA A N 1
ATOM 1430 C CA . ALA A 1 193 ? 14.528 5.319 -15.974 1.00 95.25 193 ALA A CA 1
ATOM 1431 C C . ALA A 1 193 ? 15.198 5.303 -17.352 1.00 95.25 193 ALA A C 1
ATOM 1433 O O . ALA A 1 193 ? 14.979 4.365 -18.107 1.00 95.25 193 ALA A O 1
ATOM 1434 N N . ILE A 1 194 ? 16.042 6.289 -17.668 1.00 95.31 194 ILE A N 1
ATOM 1435 C CA . ILE A 1 194 ? 16.771 6.344 -18.947 1.00 95.31 194 ILE A CA 1
ATOM 1436 C C . ILE A 1 194 ? 17.789 5.209 -19.045 1.00 95.31 194 ILE A C 1
ATOM 1438 O O . ILE A 1 194 ? 17.919 4.573 -20.089 1.00 95.31 194 ILE A O 1
ATOM 1442 N N . GLU A 1 195 ? 18.498 4.928 -17.957 1.00 93.12 195 GLU A N 1
ATOM 1443 C CA . GLU A 1 195 ? 19.466 3.837 -17.923 1.00 93.12 195 GLU A CA 1
ATOM 1444 C C . GLU A 1 195 ? 18.813 2.455 -18.073 1.00 93.12 195 GLU A C 1
ATOM 1446 O O . GLU A 1 195 ? 19.363 1.577 -18.744 1.00 93.12 195 GLU A O 1
ATOM 1451 N N . LEU A 1 196 ? 17.648 2.255 -17.447 1.00 92.75 196 LEU A N 1
ATOM 1452 C CA . LEU A 1 196 ? 16.895 1.005 -17.519 1.00 92.75 196 LEU A CA 1
ATOM 1453 C C . LEU A 1 196 ? 16.125 0.873 -18.839 1.00 92.75 196 LEU A C 1
ATOM 1455 O O . LEU A 1 196 ? 16.033 -0.226 -19.379 1.00 92.75 196 LEU A O 1
ATOM 1459 N N . LEU A 1 197 ? 15.594 1.978 -19.363 1.00 94.31 197 LEU A N 1
ATOM 1460 C CA . LEU A 1 197 ? 14.718 2.050 -20.534 1.00 94.31 197 LEU A CA 1
ATOM 1461 C C . LEU A 1 197 ? 15.211 3.140 -21.508 1.00 94.31 197 LEU A C 1
ATOM 1463 O O . LEU A 1 197 ? 14.582 4.192 -21.617 1.00 94.31 197 LEU A O 1
ATOM 1467 N N . PRO A 1 198 ? 16.285 2.928 -22.289 1.00 94.56 198 PRO A N 1
ATOM 1468 C CA . PRO A 1 198 ? 16.865 3.984 -23.132 1.00 94.56 198 PRO A CA 1
ATOM 1469 C C . PRO A 1 198 ? 15.874 4.671 -24.086 1.00 94.56 198 PRO A C 1
ATOM 1471 O O . PRO A 1 198 ? 16.023 5.849 -24.405 1.00 94.56 198 PRO A O 1
ATOM 1474 N N . ARG A 1 199 ? 14.814 3.964 -24.502 1.00 93.12 199 ARG A N 1
ATOM 1475 C CA . ARG A 1 199 ? 13.736 4.505 -25.349 1.00 93.12 199 ARG A CA 1
ATOM 1476 C C . ARG A 1 199 ? 12.964 5.670 -24.719 1.00 93.12 199 ARG A C 1
ATOM 1478 O O . ARG A 1 199 ? 12.306 6.401 -25.451 1.00 93.12 199 ARG A O 1
ATOM 1485 N N . VAL A 1 200 ? 13.030 5.854 -23.399 1.00 95.81 200 VAL A N 1
ATOM 1486 C CA . VAL A 1 200 ? 12.284 6.907 -22.685 1.00 95.81 200 VAL A CA 1
ATOM 1487 C C . VAL A 1 200 ? 13.091 8.192 -22.498 1.00 95.81 200 VAL A C 1
ATOM 1489 O O . VAL A 1 200 ? 12.588 9.129 -21.888 1.00 95.81 200 VAL A O 1
ATOM 1492 N N . ALA A 1 201 ? 14.309 8.279 -23.050 1.00 96.50 201 ALA A N 1
ATOM 1493 C CA . ALA A 1 201 ? 15.212 9.429 -22.904 1.00 96.50 201 ALA A CA 1
ATOM 1494 C C . ALA A 1 201 ? 14.600 10.788 -23.281 1.00 96.50 201 ALA A C 1
ATOM 1496 O O . ALA A 1 201 ? 15.014 11.819 -22.754 1.00 96.50 201 ALA A O 1
ATOM 1497 N N . HIS A 1 202 ? 13.615 10.788 -24.178 1.00 96.69 202 HIS A N 1
ATOM 1498 C CA . HIS A 1 202 ? 12.925 11.993 -24.640 1.00 96.69 202 HIS A CA 1
ATOM 1499 C C . HIS A 1 202 ? 11.463 12.066 -24.191 1.00 96.69 202 HIS A C 1
ATOM 1501 O O . HIS A 1 202 ? 10.747 12.960 -24.625 1.00 96.69 202 HIS A O 1
ATOM 1507 N N . ALA A 1 203 ? 11.010 11.137 -23.346 1.00 97.69 203 ALA A N 1
ATOM 1508 C CA . ALA A 1 203 ? 9.658 11.166 -22.812 1.00 97.69 203 ALA A CA 1
ATOM 1509 C C . ALA A 1 203 ? 9.532 12.243 -21.729 1.00 97.69 203 ALA A C 1
ATOM 1511 O O . ALA A 1 203 ? 10.409 12.407 -20.878 1.00 97.69 203 ALA A O 1
ATOM 1512 N N . HIS A 1 204 ? 8.399 12.935 -21.708 1.00 97.81 204 HIS A N 1
ATOM 1513 C CA . HIS A 1 204 ? 8.106 13.920 -20.676 1.00 97.81 204 HIS A CA 1
ATOM 1514 C C . HIS A 1 204 ? 7.372 13.297 -19.492 1.00 97.81 204 HIS A C 1
ATOM 1516 O O . HIS A 1 204 ? 6.344 12.641 -19.664 1.00 97.81 204 HIS A O 1
ATOM 1522 N N . PHE A 1 205 ? 7.829 13.574 -18.268 1.00 97.75 205 PHE A N 1
ATOM 1523 C CA . PHE A 1 205 ? 6.979 13.422 -17.089 1.00 97.75 205 PHE A CA 1
ATOM 1524 C C . PHE A 1 205 ? 5.903 14.506 -17.096 1.00 97.75 205 PHE A C 1
ATOM 1526 O O . PHE A 1 205 ? 6.200 15.693 -16.993 1.00 97.75 205 PHE A O 1
ATOM 1533 N N . ILE A 1 206 ? 4.642 14.089 -17.194 1.00 98.00 206 ILE A N 1
ATOM 1534 C CA . ILE A 1 206 ? 3.486 14.999 -17.213 1.00 98.00 206 ILE A CA 1
ATOM 1535 C C . ILE A 1 206 ? 2.915 15.235 -15.814 1.00 98.00 206 ILE A C 1
ATOM 1537 O O . ILE A 1 206 ? 2.134 16.161 -15.605 1.00 98.00 206 ILE A O 1
ATOM 1541 N N . ARG A 1 207 ? 3.273 14.379 -14.849 1.00 97.44 207 ARG A N 1
ATOM 1542 C CA . ARG A 1 207 ? 2.889 14.524 -13.445 1.00 97.44 207 ARG A CA 1
ATOM 1543 C C . ARG A 1 207 ? 3.837 13.742 -12.542 1.00 97.44 207 ARG A C 1
ATOM 1545 O O . ARG A 1 207 ? 4.236 12.624 -12.861 1.00 97.44 207 ARG A O 1
ATOM 1552 N N . THR A 1 208 ? 4.101 14.307 -11.371 1.00 97.69 208 THR A N 1
ATOM 1553 C CA . THR A 1 208 ? 4.712 13.623 -10.231 1.00 97.69 208 THR A CA 1
ATOM 1554 C C . T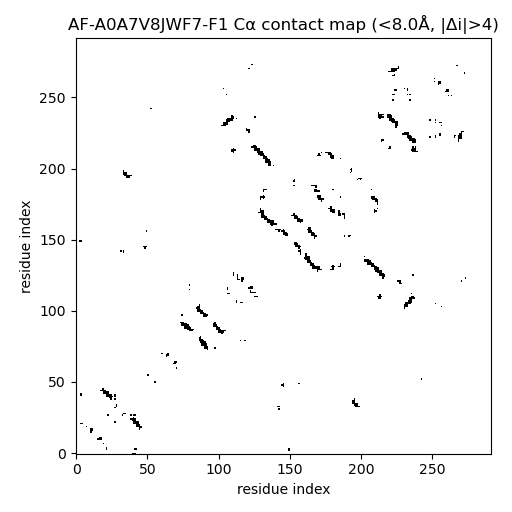HR A 1 208 ? 3.800 13.745 -9.016 1.00 97.69 208 THR A C 1
ATOM 1556 O O . THR A 1 208 ? 2.980 14.665 -8.926 1.00 97.69 208 THR A O 1
ATOM 1559 N N . TRP A 1 209 ? 3.862 12.771 -8.116 1.00 97.06 209 TRP A N 1
ATOM 1560 C CA . TRP A 1 209 ? 3.123 12.800 -6.858 1.00 97.06 209 TRP A CA 1
ATOM 1561 C C . TRP A 1 209 ? 3.828 11.965 -5.791 1.00 97.06 209 TRP A C 1
ATOM 1563 O O . TRP A 1 209 ? 4.731 11.181 -6.083 1.00 97.06 209 TRP A O 1
ATOM 1573 N N . SER A 1 210 ? 3.422 12.157 -4.542 1.00 96.69 210 SER A N 1
ATOM 1574 C CA . SER A 1 210 ? 3.804 11.285 -3.438 1.00 96.69 210 SER A CA 1
ATOM 1575 C C . SER A 1 210 ? 2.557 10.876 -2.662 1.00 96.69 210 SER A C 1
ATOM 1577 O O . SER A 1 210 ? 1.555 11.597 -2.684 1.00 96.69 210 SER A O 1
ATOM 1579 N N . GLY A 1 211 ? 2.605 9.692 -2.058 1.00 92.50 211 GLY A N 1
ATOM 1580 C CA . GLY A 1 211 ? 1.569 9.174 -1.167 1.00 92.50 211 GLY A CA 1
ATOM 1581 C C . GLY A 1 211 ? 1.952 9.308 0.306 1.00 92.50 211 GLY A C 1
ATOM 1582 O O . GLY A 1 211 ? 3.044 9.762 0.639 1.00 92.50 211 GLY A O 1
ATOM 1583 N N . THR A 1 212 ? 1.056 8.875 1.186 1.00 94.56 212 THR A N 1
ATOM 1584 C CA . THR A 1 212 ? 1.341 8.679 2.611 1.00 94.56 212 THR A CA 1
ATOM 1585 C C . THR A 1 212 ? 0.997 7.239 2.954 1.00 94.56 212 THR A C 1
ATOM 1587 O O . THR A 1 212 ? -0.130 6.797 2.735 1.00 94.56 212 THR A O 1
ATOM 1590 N N . GLU A 1 213 ? 1.972 6.502 3.466 1.00 94.75 213 GLU A N 1
ATOM 1591 C CA . GLU A 1 213 ? 1.854 5.083 3.794 1.00 94.75 213 GLU A CA 1
ATOM 1592 C C . GLU A 1 213 ? 2.369 4.821 5.207 1.00 94.75 213 GLU A C 1
ATOM 1594 O O . GLU A 1 213 ? 3.276 5.504 5.671 1.00 94.75 213 GLU A O 1
ATOM 1599 N N . GLY A 1 214 ? 1.802 3.826 5.887 1.00 95.44 214 GLY A N 1
ATOM 1600 C CA . GLY A 1 214 ? 2.261 3.406 7.208 1.00 95.44 214 GLY A CA 1
ATOM 1601 C C . GLY A 1 214 ? 3.350 2.338 7.117 1.00 95.44 214 GLY A C 1
ATOM 1602 O O . GLY A 1 214 ? 3.171 1.329 6.430 1.00 95.44 214 GLY A O 1
ATOM 1603 N N . TYR A 1 215 ? 4.438 2.542 7.855 1.00 96.94 215 TYR A N 1
ATOM 1604 C CA . TYR A 1 215 ? 5.576 1.638 7.970 1.00 96.94 215 TYR A CA 1
ATOM 1605 C C . TYR A 1 215 ? 5.820 1.280 9.429 1.00 96.94 215 TYR A C 1
ATOM 1607 O O . TYR A 1 215 ? 5.961 2.156 10.280 1.00 96.94 215 TYR A O 1
ATOM 1615 N N . LEU A 1 216 ? 5.898 -0.016 9.701 1.00 97.81 216 LEU A N 1
ATOM 1616 C CA . LEU A 1 216 ? 6.435 -0.538 10.951 1.00 97.81 216 LEU A CA 1
ATOM 1617 C C . LEU A 1 216 ? 7.929 -0.863 10.789 1.00 97.81 216 LEU A C 1
ATOM 1619 O O . LEU A 1 216 ? 8.384 -1.048 9.654 1.00 97.81 216 LEU A O 1
ATOM 1623 N N . PRO A 1 217 ? 8.705 -0.959 11.886 1.00 96.25 217 PRO A N 1
ATOM 1624 C CA . PRO A 1 217 ? 10.152 -1.183 11.823 1.00 96.25 217 PRO A CA 1
ATOM 1625 C C . PRO A 1 217 ? 10.561 -2.465 11.085 1.00 96.25 217 PRO A C 1
ATOM 1627 O O . PRO A 1 217 ? 11.593 -2.490 10.420 1.00 96.25 217 PRO A O 1
ATOM 1630 N N . ASP A 1 218 ? 9.742 -3.514 11.171 1.00 95.81 218 ASP A N 1
ATOM 1631 C CA . ASP A 1 218 ? 9.948 -4.803 10.500 1.00 95.81 218 ASP A CA 1
ATOM 1632 C C . ASP A 1 218 ? 9.394 -4.846 9.065 1.00 95.81 218 ASP A C 1
ATOM 1634 O O . ASP A 1 218 ? 9.573 -5.839 8.359 1.00 95.81 218 ASP A O 1
ATOM 1638 N N . ARG A 1 219 ? 8.740 -3.762 8.623 1.00 94.81 219 ARG A N 1
ATOM 1639 C CA . ARG A 1 219 ? 8.051 -3.630 7.331 1.00 94.81 219 ARG A CA 1
ATOM 1640 C C . ARG A 1 219 ? 6.956 -4.675 7.091 1.00 94.81 219 ARG A C 1
ATOM 1642 O O . ARG A 1 219 ? 6.589 -4.902 5.940 1.00 94.81 219 ARG A O 1
ATOM 1649 N N . GLN A 1 220 ? 6.431 -5.283 8.151 1.00 96.75 220 GLN A N 1
ATOM 1650 C CA . GLN A 1 220 ? 5.295 -6.196 8.088 1.00 96.75 220 GLN A CA 1
ATOM 1651 C C . GLN A 1 220 ? 4.030 -5.497 8.599 1.00 96.75 220 GLN A C 1
ATOM 1653 O O . GLN A 1 220 ? 4.120 -4.653 9.495 1.00 96.75 220 GLN A O 1
ATOM 1658 N N . PRO A 1 221 ? 2.838 -5.828 8.076 1.00 97.50 221 PRO A N 1
ATOM 1659 C CA . PRO A 1 221 ? 1.600 -5.225 8.553 1.00 97.50 221 PRO A CA 1
ATOM 1660 C C . PRO A 1 221 ? 1.249 -5.675 9.974 1.00 97.50 221 PRO A C 1
ATOM 1662 O O . PRO A 1 221 ? 1.696 -6.723 10.443 1.00 97.50 221 PRO A O 1
ATOM 1665 N N . VAL A 1 222 ? 0.417 -4.899 10.665 1.00 98.38 222 VAL A N 1
ATOM 1666 C CA . VAL A 1 222 ? -0.432 -5.456 11.724 1.00 98.38 222 VAL A CA 1
ATOM 1667 C C . VAL A 1 222 ? -1.691 -5.983 11.059 1.00 98.38 222 VAL A C 1
ATOM 1669 O O . VAL A 1 222 ? -2.392 -5.219 10.390 1.00 98.38 222 VAL A O 1
ATOM 1672 N N . LEU A 1 223 ? -1.958 -7.271 11.243 1.00 98.50 223 LEU A N 1
ATOM 1673 C CA . LEU A 1 223 ? -3.158 -7.933 10.759 1.00 98.50 223 LEU A CA 1
ATOM 1674 C C . LEU A 1 223 ? -3.653 -8.907 11.828 1.00 98.50 223 LEU A C 1
ATOM 1676 O O . LEU A 1 223 ? -2.921 -9.820 12.200 1.00 98.50 223 LEU A O 1
ATOM 1680 N N . GLY A 1 224 ? -4.877 -8.713 12.315 1.00 98.12 224 GLY A N 1
ATOM 1681 C CA . GLY A 1 224 ? -5.487 -9.624 13.284 1.00 98.12 224 GLY A CA 1
ATOM 1682 C C . GLY A 1 224 ? -6.217 -8.927 14.433 1.00 98.12 224 GLY A C 1
ATOM 1683 O O . GLY A 1 224 ? -6.455 -7.718 14.371 1.00 98.12 224 GLY A O 1
ATOM 1684 N N . PRO A 1 225 ? -6.616 -9.685 15.468 1.00 98.06 225 PRO A N 1
ATOM 1685 C CA . PRO A 1 225 ? -7.332 -9.143 16.615 1.00 98.06 225 PRO A CA 1
ATOM 1686 C C . PRO A 1 225 ? -6.471 -8.177 17.431 1.00 98.06 225 PRO A C 1
ATOM 1688 O O . PRO A 1 225 ? -5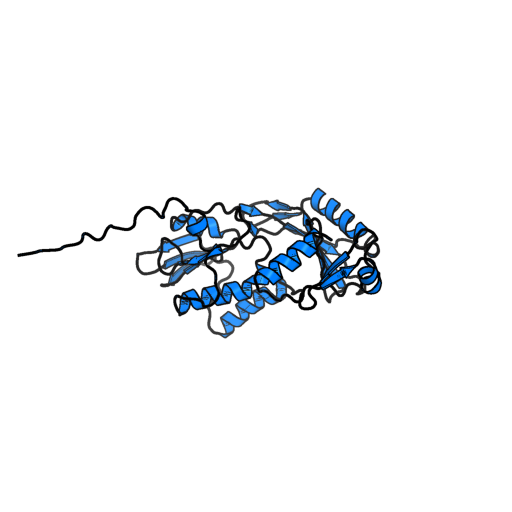.246 -8.282 17.489 1.00 98.06 225 PRO A O 1
ATOM 1691 N N . SER A 1 226 ? -7.143 -7.238 18.087 1.00 97.81 226 SER A N 1
ATOM 1692 C CA . SER A 1 226 ? -6.585 -6.473 19.192 1.00 97.81 226 SER A CA 1
ATOM 1693 C C . SER A 1 226 ? -6.259 -7.406 20.354 1.00 97.81 226 SER A C 1
ATOM 1695 O O . SER A 1 226 ? -6.996 -8.342 20.667 1.00 97.81 226 SER A O 1
ATOM 1697 N N . ARG A 1 227 ? -5.154 -7.103 21.025 1.00 96.44 227 ARG A N 1
ATOM 1698 C CA . ARG A 1 227 ? -4.696 -7.759 22.241 1.00 96.44 227 ARG A CA 1
ATOM 1699 C C . ARG A 1 227 ? -5.356 -7.213 23.514 1.00 96.44 227 ARG A C 1
ATOM 1701 O O . ARG A 1 227 ? -5.273 -7.868 24.550 1.00 96.44 227 ARG A O 1
ATOM 1708 N N . THR A 1 228 ? -5.944 -6.013 23.482 1.00 96.50 228 THR A N 1
ATOM 1709 C CA . THR A 1 228 ? -6.565 -5.359 24.653 1.00 96.50 228 THR A CA 1
ATOM 1710 C C . THR A 1 228 ? -8.086 -5.311 24.597 1.00 96.50 228 THR A C 1
ATOM 1712 O O . THR A 1 228 ? -8.724 -5.284 25.648 1.00 96.50 228 THR A O 1
ATOM 1715 N N . THR A 1 229 ? -8.676 -5.274 23.400 1.00 97.06 229 THR A N 1
ATOM 1716 C CA . THR A 1 229 ? -10.087 -4.915 23.221 1.00 97.06 229 THR A CA 1
ATOM 1717 C C . THR A 1 229 ? -10.809 -5.956 22.362 1.00 97.06 229 THR A C 1
ATOM 1719 O O . THR A 1 229 ? -10.601 -6.003 21.149 1.00 97.06 229 THR A O 1
ATOM 1722 N N . PRO A 1 230 ? -11.687 -6.791 22.949 1.00 95.62 230 PRO A N 1
ATOM 1723 C CA . PRO A 1 230 ? -12.505 -7.734 22.190 1.00 95.62 230 PRO A CA 1
ATOM 1724 C C . PRO A 1 230 ? -13.323 -7.037 21.093 1.00 95.62 230 PRO A C 1
ATOM 1726 O O . PRO A 1 230 ? -13.866 -5.957 21.309 1.00 95.62 230 PRO A O 1
ATOM 1729 N N . GLY A 1 231 ? -13.407 -7.651 19.911 1.00 96.81 231 GLY A N 1
ATOM 1730 C CA . GLY A 1 231 ? -14.137 -7.098 18.764 1.00 96.81 231 GLY A CA 1
ATOM 1731 C C . GLY A 1 231 ? -13.401 -5.993 17.993 1.00 96.81 231 GLY A C 1
ATOM 1732 O O . GLY A 1 231 ? -13.902 -5.558 16.956 1.00 96.81 231 GLY A O 1
ATOM 1733 N N . LEU A 1 232 ? -12.220 -5.554 18.443 1.00 98.50 232 LEU A N 1
ATOM 1734 C CA . LEU A 1 232 ? -11.330 -4.698 17.658 1.00 98.50 232 LEU A CA 1
ATOM 1735 C C . LEU A 1 232 ? -10.368 -5.568 16.846 1.00 98.50 232 LEU A C 1
ATOM 1737 O O . LEU A 1 232 ? -9.731 -6.468 17.388 1.00 98.50 232 LEU A O 1
ATOM 1741 N N . PHE A 1 233 ? -10.216 -5.259 15.563 1.00 98.69 233 PHE A N 1
ATOM 1742 C CA . PHE A 1 233 ? -9.226 -5.879 14.686 1.00 98.69 233 PHE A CA 1
ATOM 1743 C C . PHE A 1 233 ? -8.438 -4.808 13.938 1.00 98.69 233 PHE A C 1
ATOM 1745 O O . PHE A 1 233 ? -8.959 -3.739 13.615 1.00 98.69 233 PHE A O 1
ATOM 1752 N N . HIS A 1 234 ? -7.182 -5.106 13.629 1.00 98.69 234 HIS A N 1
ATOM 1753 C CA . HIS A 1 234 ? -6.249 -4.200 12.971 1.00 98.69 234 HIS A CA 1
ATOM 1754 C C . HIS A 1 234 ? -5.853 -4.723 11.597 1.00 98.69 234 HIS A C 1
ATOM 1756 O O . HIS A 1 234 ? -5.613 -5.916 11.433 1.00 98.69 234 HIS A O 1
ATOM 1762 N N . GLY A 1 235 ? -5.757 -3.813 10.629 1.00 98.38 235 GLY A N 1
ATOM 1763 C CA . GLY A 1 235 ? -5.296 -4.077 9.269 1.00 98.38 235 GLY A CA 1
ATOM 1764 C C . GLY A 1 235 ? -4.566 -2.864 8.708 1.00 98.38 235 GLY A C 1
ATOM 1765 O O . GLY A 1 235 ? -5.152 -2.054 7.989 1.00 98.38 235 GLY A O 1
ATOM 1766 N N . PHE A 1 236 ? -3.291 -2.696 9.054 1.00 98.31 236 PHE A N 1
ATOM 1767 C CA . PHE A 1 236 ? -2.524 -1.511 8.666 1.00 98.31 236 PHE A CA 1
ATOM 1768 C C . PHE A 1 236 ? -1.018 -1.769 8.581 1.00 98.31 236 PHE A C 1
ATOM 1770 O O . PHE A 1 236 ? -0.524 -2.831 8.940 1.00 98.31 236 PHE A O 1
ATOM 1777 N N . GLY A 1 237 ? -0.258 -0.771 8.118 1.00 96.81 237 GLY A N 1
ATOM 1778 C CA . GLY A 1 237 ? 1.209 -0.847 8.111 1.00 96.81 237 GLY A CA 1
ATOM 1779 C C . GLY A 1 237 ? 1.797 -1.702 6.983 1.00 96.81 237 GLY A C 1
ATOM 1780 O O . GLY A 1 237 ? 2.905 -2.205 7.113 1.00 96.81 237 GLY A O 1
ATOM 1781 N N . PHE A 1 238 ? 1.072 -1.868 5.873 1.00 96.56 238 PHE A N 1
ATOM 1782 C CA . PHE A 1 238 ? 1.448 -2.749 4.758 1.00 96.56 238 PHE A CA 1
ATOM 1783 C C . PHE A 1 238 ? 2.697 -2.327 3.952 1.00 96.56 238 PHE A C 1
ATOM 1785 O O . PHE A 1 238 ? 3.014 -2.984 2.964 1.00 96.56 238 PHE A O 1
ATOM 1792 N N . ALA A 1 239 ? 3.385 -1.237 4.314 1.00 92.12 239 ALA A N 1
ATOM 1793 C CA . ALA A 1 239 ? 4.721 -0.880 3.815 1.00 92.12 239 ALA A CA 1
ATOM 1794 C C . ALA A 1 239 ? 4.915 -0.945 2.277 1.00 92.12 239 ALA A C 1
ATOM 1796 O O . ALA A 1 239 ? 5.930 -1.449 1.790 1.00 92.12 239 ALA A O 1
ATOM 1797 N N . GLY A 1 240 ? 3.938 -0.446 1.511 1.00 88.00 240 GLY A N 1
ATOM 1798 C CA . GLY A 1 240 ? 3.951 -0.426 0.040 1.00 88.00 240 GLY A CA 1
ATOM 1799 C C . GLY A 1 240 ? 3.348 -1.665 -0.642 1.00 88.00 240 GLY A C 1
ATOM 1800 O O . GLY A 1 240 ? 3.018 -1.607 -1.824 1.00 88.00 240 GLY A O 1
ATOM 1801 N N . ALA A 1 241 ? 3.114 -2.760 0.089 1.00 91.00 241 ALA A N 1
ATOM 1802 C CA . ALA A 1 241 ? 2.484 -3.976 -0.443 1.00 91.00 241 ALA A CA 1
ATOM 1803 C C . ALA A 1 241 ? 0.946 -3.950 -0.373 1.00 91.00 241 ALA A C 1
ATOM 1805 O O . ALA A 1 241 ? 0.277 -4.793 -0.969 1.00 91.00 241 ALA A O 1
ATOM 1806 N N . GLY A 1 242 ? 0.359 -2.977 0.333 1.00 92.81 242 GLY A N 1
ATOM 1807 C CA . GLY A 1 242 ? -1.065 -2.984 0.696 1.00 92.81 242 GLY A CA 1
ATOM 1808 C C . GLY A 1 242 ? -2.036 -3.022 -0.484 1.00 92.81 242 GLY A C 1
ATOM 1809 O O . GLY A 1 242 ? -3.127 -3.561 -0.350 1.00 92.81 242 GLY A O 1
ATOM 1810 N N . PHE A 1 243 ? -1.647 -2.513 -1.656 1.00 94.38 243 PHE A N 1
ATOM 1811 C CA . PHE A 1 243 ? -2.483 -2.641 -2.851 1.00 94.38 243 PHE A CA 1
ATOM 1812 C C . PHE A 1 243 ? -2.538 -4.083 -3.379 1.00 94.38 243 PHE A C 1
ATOM 1814 O O . PHE A 1 243 ? -3.593 -4.527 -3.819 1.00 94.38 243 PHE A O 1
ATOM 1821 N N . GLN A 1 244 ? -1.418 -4.807 -3.320 1.00 93.94 244 GLN A N 1
ATOM 1822 C CA . GLN A 1 244 ? -1.309 -6.187 -3.794 1.00 93.94 244 GLN A CA 1
ATOM 1823 C C . GLN A 1 244 ? -2.037 -7.157 -2.858 1.00 93.94 244 GLN A C 1
ATOM 1825 O O . GLN A 1 244 ? -2.801 -7.994 -3.323 1.00 93.94 244 GLN A O 1
ATOM 1830 N N . ILE A 1 245 ? -1.818 -7.031 -1.546 1.00 94.50 245 ILE A N 1
ATOM 1831 C CA . ILE A 1 245 ? -2.345 -7.985 -0.554 1.00 94.50 245 ILE A CA 1
ATOM 1832 C C . ILE A 1 245 ? -3.647 -7.532 0.116 1.00 94.50 245 ILE A C 1
ATOM 1834 O O . ILE A 1 245 ? -4.244 -8.292 0.871 1.00 94.50 245 ILE A O 1
ATOM 1838 N N . GLY A 1 246 ? -4.113 -6.313 -0.169 1.00 95.56 246 GLY A N 1
ATOM 1839 C CA . GLY A 1 246 ? -5.328 -5.735 0.409 1.00 95.56 246 GLY A CA 1
ATOM 1840 C C . GLY A 1 246 ? -6.583 -6.607 0.271 1.00 95.56 246 GLY A C 1
ATOM 1841 O O . GLY A 1 246 ? -7.286 -6.749 1.269 1.00 95.56 246 GLY A O 1
ATOM 1842 N N . PRO A 1 247 ? -6.869 -7.226 -0.894 1.00 95.69 247 PRO A N 1
ATOM 1843 C CA . PRO A 1 247 ? -8.013 -8.128 -1.034 1.00 95.69 247 PRO A CA 1
ATOM 1844 C C . PRO A 1 247 ? -7.969 -9.318 -0.065 1.00 95.69 247 PRO A C 1
ATOM 1846 O O . PRO A 1 247 ? -8.942 -9.551 0.645 1.00 95.69 247 PRO A O 1
ATOM 1849 N N . ALA A 1 248 ? -6.827 -10.006 0.031 1.00 96.25 248 ALA A N 1
ATOM 1850 C CA . ALA A 1 248 ? -6.649 -11.136 0.945 1.00 96.25 248 ALA A CA 1
ATOM 1851 C C . ALA A 1 248 ? -6.696 -10.697 2.419 1.00 96.25 248 ALA A C 1
ATOM 1853 O O . ALA A 1 248 ? -7.331 -11.342 3.246 1.00 96.25 248 ALA A O 1
ATOM 1854 N N . ALA A 1 24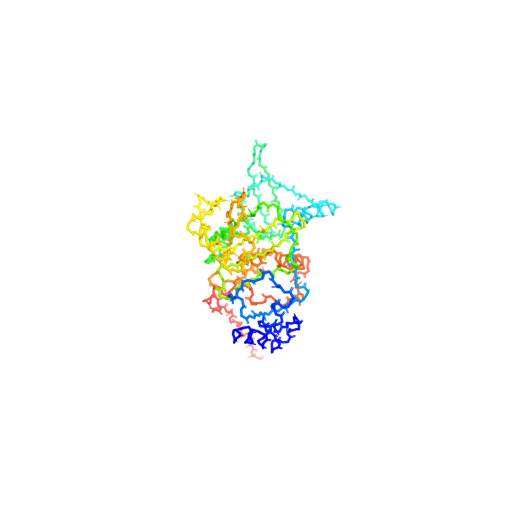9 ? -6.082 -9.558 2.759 1.00 97.69 249 ALA A N 1
ATOM 1855 C CA . ALA A 1 249 ? -6.173 -9.002 4.108 1.00 97.69 249 ALA A CA 1
ATOM 1856 C C . ALA A 1 249 ? -7.621 -8.635 4.485 1.00 97.69 249 ALA A C 1
ATOM 1858 O O . ALA A 1 249 ? -8.030 -8.836 5.625 1.00 97.69 249 ALA A O 1
ATOM 1859 N N . GLY A 1 250 ? -8.404 -8.119 3.532 1.00 97.69 250 GLY A N 1
ATOM 1860 C CA . GLY A 1 250 ? -9.823 -7.821 3.722 1.00 97.69 250 GLY A CA 1
ATOM 1861 C C . GLY A 1 250 ? -10.669 -9.070 3.966 1.00 97.69 250 GLY A C 1
ATOM 1862 O O . GLY A 1 250 ? -11.522 -9.048 4.848 1.00 97.69 250 GLY A O 1
ATOM 1863 N N . GLU A 1 251 ? -10.404 -10.157 3.237 1.00 97.88 251 GLU A N 1
ATOM 1864 C CA . GLU A 1 251 ? -11.039 -11.464 3.454 1.00 97.88 251 GLU A CA 1
ATOM 1865 C C . GLU A 1 251 ? -10.750 -11.993 4.862 1.00 97.88 251 GLU A C 1
ATOM 1867 O O . GLU A 1 251 ? -11.681 -12.268 5.614 1.00 97.88 251 GLU A O 1
ATOM 1872 N N . VAL A 1 252 ? -9.479 -11.998 5.278 1.00 98.44 252 VAL A N 1
ATOM 1873 C CA . VAL A 1 252 ? -9.081 -12.399 6.637 1.00 98.44 252 VAL A CA 1
ATOM 1874 C C . VAL A 1 252 ? -9.794 -11.571 7.708 1.00 98.44 252 VAL A C 1
ATOM 1876 O O . VAL A 1 252 ? -10.295 -12.118 8.687 1.00 98.44 252 VAL A O 1
ATOM 1879 N N . LEU A 1 253 ? -9.853 -10.246 7.550 1.00 98.50 253 LEU A N 1
ATOM 1880 C CA . LEU A 1 253 ? -10.532 -9.380 8.519 1.00 98.50 253 LEU A CA 1
ATOM 1881 C C . LEU A 1 253 ? -12.045 -9.613 8.553 1.00 98.50 253 LEU A C 1
ATOM 1883 O O . LEU A 1 253 ? -12.641 -9.510 9.623 1.00 98.50 253 LEU A O 1
ATOM 1887 N N . ALA A 1 254 ? -12.661 -9.934 7.414 1.00 97.94 254 ALA A N 1
ATOM 1888 C CA . ALA A 1 254 ? -14.071 -10.293 7.352 1.00 97.94 254 ALA A CA 1
ATOM 1889 C C . ALA A 1 254 ? -14.344 -11.622 8.075 1.00 97.94 254 ALA A C 1
ATOM 1891 O O . ALA A 1 254 ? -15.247 -11.675 8.905 1.00 97.94 254 ALA A O 1
ATOM 1892 N N . GLU A 1 255 ? -13.529 -12.656 7.840 1.00 98.19 255 GLU A N 1
ATOM 1893 C CA . GLU A 1 255 ? -13.612 -13.944 8.549 1.00 98.19 255 GLU A CA 1
ATOM 1894 C C . GLU A 1 255 ? -13.441 -13.765 10.063 1.00 98.19 255 GLU A C 1
ATOM 1896 O O . GLU A 1 255 ? -14.231 -14.267 10.859 1.00 98.19 255 GLU A O 1
ATOM 1901 N N . LEU A 1 256 ? -12.454 -12.974 10.490 1.00 97.88 256 LEU A N 1
ATOM 1902 C CA . LEU A 1 256 ? -12.250 -12.670 11.906 1.00 97.88 256 LEU A CA 1
ATOM 1903 C C . LEU A 1 256 ? -13.447 -11.934 12.525 1.00 97.88 256 LEU A C 1
ATOM 1905 O O . LEU A 1 256 ? -13.852 -12.261 13.639 1.00 97.88 256 LEU A O 1
ATOM 1909 N N . ALA A 1 257 ? -14.026 -10.966 11.812 1.00 96.88 257 ALA A N 1
ATOM 1910 C CA . ALA A 1 257 ? -15.174 -10.199 12.285 1.00 96.88 257 ALA A CA 1
ATOM 1911 C C . ALA A 1 257 ? -16.469 -11.026 12.356 1.00 96.88 257 ALA A C 1
ATOM 1913 O O . ALA A 1 257 ? -17.276 -10.810 13.260 1.00 96.88 257 ALA A O 1
ATOM 1914 N N . CYS A 1 258 ? -16.683 -11.937 11.404 1.00 96.50 258 CYS A N 1
ATOM 1915 C CA . CYS A 1 258 ? -17.904 -12.735 11.294 1.00 96.50 258 CYS A CA 1
ATOM 1916 C C . CYS A 1 258 ? -17.836 -14.042 12.092 1.00 96.50 258 CYS A C 1
ATOM 1918 O O . CYS A 1 258 ? -18.785 -14.378 12.800 1.00 96.50 258 CYS A O 1
ATOM 1920 N N . ASP A 1 259 ? -16.713 -14.750 12.001 1.00 96.31 259 ASP A N 1
ATOM 1921 C CA . ASP A 1 259 ? -16.559 -16.125 12.484 1.00 96.31 259 ASP A CA 1
ATOM 1922 C C . ASP A 1 259 ? -15.601 -16.234 13.679 1.00 96.31 259 ASP A C 1
ATOM 1924 O O . ASP A 1 259 ? -15.469 -17.302 14.284 1.00 96.31 259 ASP A O 1
ATOM 1928 N N . GLY A 1 260 ? -14.900 -15.148 14.023 1.00 93.88 260 GLY A N 1
ATOM 1929 C CA . GLY A 1 260 ? -13.922 -15.113 15.114 1.00 93.88 260 GLY A CA 1
ATOM 1930 C C . GLY A 1 260 ? -12.602 -15.827 14.806 1.00 93.88 260 GLY A C 1
ATOM 1931 O O . GLY A 1 260 ? -11.748 -15.927 15.687 1.00 93.88 260 GLY A O 1
ATOM 1932 N N . ARG A 1 261 ? -12.413 -16.339 13.582 1.00 94.94 261 ARG A N 1
ATOM 1933 C CA . ARG A 1 261 ? -11.201 -17.053 13.145 1.00 94.94 261 ARG A CA 1
ATOM 1934 C C . ARG A 1 261 ? -11.018 -16.955 11.631 1.00 94.94 261 ARG A C 1
ATOM 1936 O O . ARG A 1 261 ? -12.000 -16.875 10.911 1.00 94.94 261 ARG A O 1
ATOM 1943 N N . SER A 1 262 ? -9.775 -17.071 11.169 1.00 96.31 262 SER A N 1
ATOM 1944 C CA . SER A 1 262 ? -9.421 -17.249 9.755 1.00 96.31 262 SER A CA 1
ATOM 1945 C C . SER A 1 262 ? -8.662 -18.564 9.578 1.00 96.31 262 SER A C 1
ATOM 1947 O O . SER A 1 262 ? -7.981 -19.016 10.501 1.00 96.31 262 SER A O 1
ATOM 1949 N N . THR A 1 263 ? -8.778 -19.202 8.412 1.00 93.81 263 THR A N 1
ATOM 1950 C CA . THR A 1 263 ? -7.913 -20.344 8.054 1.00 93.81 263 THR A CA 1
ATOM 1951 C C . THR A 1 263 ? -6.561 -19.916 7.497 1.00 93.81 263 THR A C 1
ATOM 1953 O O . THR A 1 263 ? -5.665 -20.750 7.371 1.00 93.81 263 THR A O 1
ATOM 1956 N N . THR A 1 264 ? -6.405 -18.637 7.156 1.00 95.44 264 THR A N 1
ATOM 1957 C CA . THR A 1 264 ? -5.142 -18.079 6.678 1.00 95.44 264 THR A CA 1
ATOM 1958 C C . THR A 1 264 ? -4.217 -17.827 7.872 1.00 95.44 264 THR A C 1
ATOM 1960 O O . THR A 1 264 ? -4.598 -17.072 8.769 1.00 95.44 264 THR A O 1
ATOM 1963 N N . PRO A 1 265 ? -3.003 -18.407 7.904 1.00 93.88 265 PRO A N 1
ATOM 1964 C CA . PRO A 1 265 ? -2.043 -18.142 8.972 1.00 93.88 265 PRO A CA 1
ATOM 1965 C C . PRO A 1 265 ? -1.604 -16.674 8.961 1.00 93.88 265 PRO A C 1
ATOM 1967 O O . PRO A 1 265 ? -1.071 -16.181 7.963 1.00 93.88 265 PRO A O 1
ATOM 1970 N N . ILE A 1 266 ? -1.825 -15.974 10.072 1.00 96.31 266 ILE A N 1
ATOM 1971 C CA . ILE A 1 266 ? -1.527 -14.539 10.230 1.00 96.31 266 ILE A CA 1
ATOM 1972 C C . ILE A 1 266 ? -0.798 -14.212 11.534 1.00 96.31 266 ILE A C 1
ATOM 1974 O O . ILE A 1 266 ? -0.581 -13.048 11.855 1.00 96.31 266 ILE A O 1
ATOM 1978 N N . GLU A 1 267 ? -0.373 -15.223 12.286 1.00 95.38 267 GLU A N 1
ATOM 1979 C CA . GLU A 1 267 ? 0.233 -15.076 13.611 1.00 95.38 267 GLU A CA 1
ATOM 1980 C C . GLU A 1 267 ? 1.519 -14.238 13.562 1.00 95.38 267 GLU A C 1
ATOM 1982 O O . GLU A 1 267 ? 1.829 -13.505 14.500 1.00 95.38 267 GLU A O 1
ATOM 1987 N N . ALA A 1 268 ? 2.245 -14.289 12.441 1.00 94.94 268 ALA A N 1
ATOM 1988 C CA . ALA A 1 268 ? 3.424 -13.459 12.202 1.00 94.94 268 ALA A CA 1
ATOM 1989 C C . ALA A 1 268 ? 3.106 -11.950 12.128 1.00 94.94 268 ALA A C 1
ATOM 1991 O O . ALA A 1 268 ? 3.995 -11.124 12.340 1.00 94.94 268 ALA A O 1
ATOM 1992 N N . PHE A 1 269 ? 1.850 -11.585 11.852 1.00 97.44 269 PHE A N 1
ATOM 1993 C CA . PHE A 1 269 ? 1.369 -10.207 11.711 1.00 97.44 269 PHE A CA 1
ATOM 1994 C C . PHE A 1 269 ? 0.596 -9.706 12.935 1.00 97.44 269 PHE A C 1
ATOM 1996 O O . PHE A 1 269 ? 0.114 -8.569 12.930 1.00 97.44 269 PHE A O 1
ATOM 2003 N N . ALA A 1 270 ? 0.528 -10.511 13.996 1.00 97.25 270 ALA A N 1
ATOM 2004 C CA . ALA A 1 270 ? -0.139 -10.157 15.238 1.00 97.25 270 ALA A CA 1
ATOM 2005 C C . ALA A 1 270 ? 0.508 -8.915 15.883 1.00 97.25 270 ALA A C 1
ATOM 2007 O O . ALA A 1 270 ? 1.727 -8.701 15.791 1.00 97.25 270 ALA A O 1
ATOM 2008 N N . ILE A 1 271 ? -0.304 -8.064 16.514 1.00 97.69 271 ILE A N 1
ATOM 2009 C CA . ILE A 1 271 ? 0.149 -6.788 17.090 1.00 97.69 271 ILE A CA 1
ATOM 2010 C C . ILE A 1 271 ? 1.093 -7.002 18.288 1.00 97.69 271 ILE A C 1
ATOM 2012 O O . ILE A 1 271 ? 1.973 -6.187 18.564 1.00 97.69 271 ILE A O 1
ATOM 2016 N N . GLU A 1 272 ? 0.967 -8.148 18.956 1.00 96.00 272 GLU A N 1
ATOM 2017 C CA . GLU A 1 272 ? 1.717 -8.588 20.132 1.00 96.00 272 GLU A CA 1
ATOM 2018 C C . GLU A 1 272 ? 3.223 -8.643 19.902 1.00 96.00 272 GLU A C 1
ATOM 2020 O O . GLU A 1 272 ? 3.988 -8.525 20.860 1.00 96.00 272 GLU A O 1
ATOM 2025 N N . ARG A 1 273 ? 3.677 -8.782 18.650 1.00 96.12 273 ARG A N 1
ATOM 2026 C CA . ARG A 1 273 ? 5.111 -8.801 18.333 1.00 96.12 273 ARG A CA 1
ATOM 2027 C C . ARG A 1 273 ? 5.835 -7.505 18.717 1.00 96.12 273 ARG A C 1
ATOM 2029 O O . ARG A 1 273 ? 7.048 -7.524 18.893 1.00 96.12 273 ARG A O 1
ATOM 2036 N N . PHE A 1 274 ? 5.103 -6.402 18.893 1.00 96.50 274 PHE A N 1
ATOM 2037 C CA . PHE A 1 274 ? 5.643 -5.127 19.377 1.00 96.50 274 PHE A CA 1
ATOM 2038 C C . PHE A 1 274 ? 5.604 -4.977 20.905 1.00 96.50 274 PHE A C 1
ATOM 2040 O O . PHE A 1 274 ? 6.047 -3.957 21.424 1.00 96.50 274 PHE A O 1
ATOM 2047 N N . PHE A 1 275 ? 5.116 -5.985 21.634 1.00 93.75 275 PHE A N 1
ATOM 2048 C CA . PHE A 1 275 ? 4.965 -5.952 23.090 1.00 93.75 275 PHE A CA 1
ATOM 2049 C C . PHE A 1 275 ? 5.540 -7.206 23.775 1.00 93.75 275 PHE A C 1
ATOM 2051 O O . PHE A 1 275 ? 4.799 -7.973 24.403 1.00 93.75 275 PHE A O 1
ATOM 2058 N N . PRO A 1 276 ? 6.861 -7.431 23.684 1.00 75.81 276 PRO A N 1
ATOM 2059 C CA . PRO A 1 276 ? 7.504 -8.638 24.205 1.00 75.81 276 PRO A CA 1
ATOM 2060 C C . PRO A 1 276 ? 7.339 -8.824 25.725 1.00 75.81 276 PRO A C 1
ATOM 2062 O O . PRO A 1 276 ? 7.240 -9.960 26.189 1.00 75.81 276 PRO A O 1
ATOM 2065 N N . ASP A 1 277 ? 7.219 -7.737 26.491 1.00 67.31 277 ASP A N 1
ATOM 2066 C CA . ASP A 1 277 ? 7.222 -7.780 27.962 1.00 67.31 277 ASP A CA 1
ATOM 2067 C C . ASP A 1 277 ? 5.874 -8.171 28.593 1.00 67.31 277 ASP A C 1
ATOM 2069 O O . ASP A 1 277 ? 5.787 -8.429 29.790 1.00 67.31 277 ASP A O 1
ATOM 2073 N N . ALA A 1 278 ? 4.804 -8.279 27.803 1.00 57.56 278 ALA A N 1
ATOM 2074 C CA . ALA A 1 278 ? 3.457 -8.527 28.321 1.00 57.56 278 ALA A CA 1
ATOM 2075 C C . ALA A 1 278 ? 3.063 -10.019 28.392 1.00 57.56 278 ALA A C 1
ATOM 2077 O O . ALA A 1 278 ? 1.899 -10.339 28.627 1.00 57.56 278 ALA A O 1
ATOM 2078 N N . LYS A 1 279 ? 4.010 -10.946 28.175 1.00 47.44 279 LYS A N 1
ATOM 2079 C CA . LYS A 1 279 ? 3.796 -12.400 28.333 1.00 47.44 279 LYS A CA 1
ATOM 2080 C C . LYS A 1 279 ? 4.006 -12.913 29.767 1.00 47.44 279 LYS A C 1
ATOM 2082 O O . LYS A 1 279 ? 3.804 -14.102 30.012 1.00 47.44 279 LYS A O 1
ATOM 2087 N N . ALA A 1 280 ? 4.387 -12.056 30.713 1.00 42.28 280 ALA A N 1
ATOM 2088 C CA . ALA A 1 280 ? 4.703 -12.447 32.084 1.00 42.28 280 ALA A CA 1
ATOM 2089 C C . ALA A 1 280 ? 3.572 -12.130 33.074 1.00 42.28 280 ALA A C 1
ATOM 2091 O O . ALA A 1 280 ? 3.807 -11.441 34.048 1.00 42.28 280 ALA A O 1
ATOM 2092 N N . GLU A 1 281 ? 2.360 -12.637 32.845 1.00 37.28 281 GLU A N 1
ATOM 2093 C CA . GLU A 1 281 ? 1.357 -12.811 33.908 1.00 37.28 281 GLU A CA 1
ATOM 2094 C C . GLU A 1 281 ? 0.249 -13.745 33.399 1.00 37.28 281 GLU A C 1
ATOM 2096 O O . GLU A 1 281 ? -0.797 -13.335 32.905 1.00 37.28 281 GLU A O 1
ATOM 2101 N N . ARG A 1 282 ? 0.499 -15.057 33.480 1.00 36.69 282 ARG A N 1
ATOM 2102 C CA . ARG A 1 282 ? -0.605 -16.019 33.574 1.00 36.69 282 ARG A CA 1
ATOM 2103 C C . ARG A 1 282 ? -0.935 -16.157 35.060 1.00 36.69 282 ARG A C 1
ATOM 2105 O O . ARG A 1 282 ? -0.002 -16.414 35.825 1.00 36.69 282 ARG A O 1
ATOM 2112 N N . PRO A 1 283 ? -2.202 -16.031 35.483 1.00 38.38 283 PRO A N 1
ATOM 2113 C CA . PRO A 1 283 ? -2.583 -16.365 36.845 1.00 38.38 283 PRO A CA 1
ATOM 2114 C C . PRO A 1 283 ? -2.216 -17.826 37.106 1.00 38.38 283 PRO A C 1
ATOM 2116 O O . PRO A 1 283 ? -2.611 -18.717 36.353 1.00 38.38 283 PRO A O 1
ATOM 2119 N N . VAL A 1 284 ? -1.431 -18.073 38.152 1.00 39.34 284 VAL A N 1
ATOM 2120 C CA . VAL A 1 284 ? -1.276 -19.417 38.705 1.00 39.34 284 VAL A CA 1
ATOM 2121 C C . VAL A 1 284 ? -2.648 -19.808 39.243 1.00 39.34 284 VAL A C 1
ATOM 2123 O O . VAL A 1 284 ? -3.125 -19.207 40.205 1.00 39.34 284 VAL A O 1
ATOM 2126 N N . GLU A 1 285 ? -3.301 -20.781 38.609 1.00 36.53 285 GLU A N 1
ATOM 2127 C CA . GLU A 1 285 ? -4.447 -21.459 39.207 1.00 36.53 285 GLU A CA 1
ATOM 2128 C C . GLU A 1 285 ? -4.001 -22.028 40.556 1.00 36.53 285 GLU A C 1
ATOM 2130 O O . GLU A 1 285 ? -3.137 -22.905 40.636 1.00 36.53 285 GLU A O 1
ATOM 2135 N N . ALA A 1 286 ? -4.565 -21.485 41.633 1.00 38.75 286 ALA A N 1
ATOM 2136 C CA . ALA A 1 286 ? -4.421 -22.048 42.959 1.00 38.75 286 ALA A CA 1
ATOM 2137 C C . ALA A 1 286 ? -5.078 -23.432 42.949 1.00 38.75 286 ALA A C 1
ATOM 2139 O O . ALA A 1 286 ? -6.303 -23.554 42.953 1.00 38.75 286 ALA A O 1
ATOM 2140 N N . ALA A 1 287 ? -4.253 -24.477 42.920 1.00 35.56 287 ALA A N 1
ATOM 2141 C CA . ALA A 1 287 ? -4.696 -25.841 43.129 1.00 35.56 287 ALA A CA 1
ATOM 2142 C C . ALA A 1 287 ? -5.276 -25.958 44.546 1.00 35.56 287 ALA A C 1
ATOM 2144 O O . ALA A 1 287 ? -4.554 -26.061 45.538 1.00 35.56 287 ALA A O 1
ATOM 2145 N N . ALA A 1 288 ? -6.602 -25.933 44.635 1.00 42.97 288 ALA A N 1
ATOM 2146 C CA . ALA A 1 288 ? -7.318 -26.448 45.781 1.00 42.97 288 ALA A CA 1
ATOM 2147 C C . ALA A 1 288 ? -7.238 -27.980 45.732 1.00 42.97 288 ALA A C 1
ATOM 2149 O O . ALA A 1 288 ? -7.911 -28.616 44.925 1.00 42.97 288 ALA A O 1
ATOM 2150 N N . SER A 1 289 ? -6.435 -28.581 46.610 1.00 35.50 289 SER A N 1
ATOM 2151 C CA . SER A 1 289 ? -6.646 -29.971 47.017 1.00 35.50 289 SER A CA 1
ATOM 2152 C C . SER A 1 289 ? -6.873 -30.012 48.522 1.00 35.50 289 SER A C 1
ATOM 2154 O O . SER A 1 289 ? -5.942 -29.952 49.326 1.00 35.50 289 SER A O 1
ATOM 2156 N N . ALA A 1 290 ? -8.149 -30.094 48.882 1.00 38.66 290 ALA A N 1
ATOM 2157 C CA . ALA A 1 290 ? -8.578 -30.638 50.152 1.00 38.66 290 ALA A CA 1
ATOM 2158 C C . ALA A 1 290 ? -8.243 -32.138 50.183 1.00 38.66 290 ALA A C 1
ATOM 2160 O O . ALA A 1 290 ? -8.527 -32.855 49.225 1.00 38.66 290 ALA A O 1
ATOM 2161 N N . SER A 1 291 ? -7.682 -32.600 51.297 1.00 39.00 291 SER A N 1
ATOM 2162 C CA . SER A 1 291 ? -7.692 -34.015 51.672 1.00 39.00 291 SER A CA 1
ATOM 2163 C C . SER A 1 291 ? -7.933 -34.107 53.177 1.00 39.00 291 SER A C 1
ATOM 2165 O O . SER A 1 291 ? -7.027 -33.873 53.976 1.00 39.00 291 SER A O 1
ATOM 2167 N N . HIS A 1 292 ? -9.184 -34.411 53.520 1.00 34.84 292 HIS A N 1
ATOM 2168 C CA . HIS A 1 292 ? -9.540 -35.348 54.578 1.00 34.84 292 HIS A CA 1
ATOM 2169 C C . HIS A 1 292 ? -10.159 -36.566 53.899 1.00 34.84 292 HIS A C 1
ATOM 2171 O O . HIS A 1 292 ? -10.888 -36.350 52.903 1.00 34.84 292 HIS A O 1
#

Nearest PDB structures (foldseek):
  4ysh-assembly1_A  TM=9.161E-01  e=1.586E-14  Geobacillus kaustophilus HTA426
  1y56-assembly1_B  TM=8.812E-01  e=4.394E-14  Pyrococcus horikoshii OT3
  6pxs-assembly1_C  TM=8.147E-01  e=1.529E-10  Chelativorans sp. BNC1
  8bjy-assembly1_A  TM=7.147E-01  e=1.341E-08  Parastagonospora nodorum SN15
  8blz-assembly1_C  TM=7.061E-01  e=2.646E-08  Parastagonospora nodorum SN15

Mean predicted aligned error: 6.21 Å

Secondary structure (DSSP, 8-state):
-HHHHHHHHHHHHTT----PEEEEHHHHHHH-TTS-TT--EEEE-TT-----HHHHHHHHHHHHHHTT----TT--EEEEEE-SS-EEEEEEETTEEEEEEES-EEE--GGGHHHHHHHTT-----EEE-EEEEEEEE--S---S-EE-TTSS-EEEE-TTSEEEEEEEEEEESSSS-EEE-HHHHHHHHHHHHHH-GGGTTPPEEEEEE--EEE-TTS--EEEE-SSSTTEEEEE-BTT-HHHHHHHHHHHHHHHHHHS--SS--GGG-GGGG-GGGG-------------

Sequence (292 aa):
MAALERYRASVRDAGFDLGLELVTGARLREHCPWLGSRALGGSLCIEDGQANPRLVSPAFALAARQAGAQVFERHRVDEVAHDGTLFRLRATHAEGTLEVRSPVLLNCAGAWSGPIATHFGEAVPLQSGHPAMAVTEPLPFFMDWSLGVEGGGIYCRQVARGNLVLGGGAGIGLDAERARSERDAIATLSAQAIELLPRVAHAHFIRTWSGTEGYLPDRQPVLGPSRTTPGLFHGFGFAGAGFQIGPAAGEVLAELACDGRSTTPIEAFAIERFFPDAKAERPVEAAASASH

pLDDT: mean 91.63, std 12.66, range [34.84, 98.69]

Radius of gyration: 23.31 Å; Cα contacts (8 Å, |Δi|>4): 490; chains: 1; bounding box: 49×56×83 Å

Solvent-accessible surface area (backbone atoms only — not comparable to full-atom values): 17010 Å² total; per-residue (Å²): 108,72,66,56,53,50,50,53,49,53,42,46,76,71,72,45,85,71,70,71,38,81,38,48,33,70,57,40,45,71,78,40,70,61,54,22,90,78,56,67,50,51,73,44,45,85,85,63,81,85,81,57,65,88,54,52,58,58,46,54,56,50,52,40,42,75,74,69,48,87,84,76,80,85,51,55,73,77,42,77,50,68,80,87,71,38,37,39,40,32,19,64,40,100,88,50,72,53,76,49,75,36,64,63,45,76,45,62,52,41,50,62,30,42,67,60,35,36,73,63,76,50,71,57,80,62,40,78,44,24,53,13,35,40,28,36,51,69,40,84,86,81,56,91,63,72,47,70,42,87,98,49,65,46,33,39,35,52,46,98,81,21,24,39,43,36,39,28,53,45,27,44,72,78,52,99,86,44,38,36,48,33,69,66,28,52,54,51,38,51,53,52,45,29,50,45,27,50,86,50,68,82,62,49,73,75,47,72,38,26,45,73,38,15,29,30,92,84,50,51,36,35,38,44,63,48,92,76,41,87,51,33,30,39,48,29,19,39,53,87,46,43,80,81,47,38,66,62,54,50,51,45,51,48,32,36,74,76,71,72,50,58,93,70,90,45,74,92,22,35,63,61,78,82,47,78,81,75,76,81,75,74,84,77,79,78,82,84,76,88,83,130